Protein AF-A0A5B1QNV9-F1 (afdb_monomer)

Mean predicted aligned error: 6.63 Å

Foldseek 3Di:
DDDLPDWAWEWDQAVQWIWIFIDDAQKTWIWTDGPPVDDDIDTDDIDGDPFSHPAQAHKEKEDQYPHRQQPWIWIWGQGPVRFIKIWTAGSVRDTDIDGLVLDDFADRRKAKYKYWDHPVLDDDPDPFTWIWIWTQGPVQFIWIWTDRDPSDIDHIDTPDPVWGADVRWHWYWDFDDSVDRDIDIDTHTDDD

Secondary structure (DSSP, 8-state):
----S--EEEEEEETTEEEEEEEETTEEEEEEE--SS----EE-PPEE-GGGTT--SPPEEE----STT---EEEEEE-TTS-EEEEEEPTT--EEEEE-TT---BPTT--EEEEE--GGG--TT-----EEEEEEBTTS-EEEEEESBTTB----EES-SS--BPTTPPPEEEE--TTS--EEEE--B---

Structure (mmCIF, N/CA/C/O backbone):
data_AF-A0A5B1QNV9-F1
#
_entry.id   AF-A0A5B1QNV9-F1
#
loop_
_atom_site.group_PDB
_atom_site.id
_atom_site.type_symbol
_atom_site.label_atom_id
_atom_site.label_alt_id
_atom_site.label_comp_id
_atom_site.label_asym_id
_atom_site.label_entity_id
_atom_site.label_seq_id
_atom_site.pdbx_PDB_ins_code
_atom_site.Cartn_x
_atom_site.Cartn_y
_atom_site.Cartn_z
_atom_site.occupancy
_atom_site.B_iso_or_equiv
_atom_site.auth_seq_id
_atom_site.auth_comp_id
_atom_site.auth_asym_id
_atom_site.auth_atom_id
_atom_site.pdbx_PDB_model_num
ATOM 1 N N . MET A 1 1 ? 9.880 19.402 21.105 1.00 33.62 1 MET A N 1
ATOM 2 C CA . MET A 1 1 ? 10.322 18.690 19.888 1.00 33.62 1 MET A CA 1
ATOM 3 C C . MET A 1 1 ? 9.698 17.309 19.932 1.00 33.62 1 MET A C 1
ATOM 5 O O . MET A 1 1 ? 10.119 16.512 20.758 1.00 33.62 1 MET A O 1
ATOM 9 N N . SER A 1 2 ? 8.630 17.061 19.171 1.00 33.03 2 SER A N 1
ATOM 10 C CA . SER A 1 2 ? 8.025 15.727 19.129 1.00 33.03 2 SER A CA 1
ATOM 11 C C . SER A 1 2 ? 8.910 14.824 18.279 1.00 33.03 2 SER A C 1
ATOM 13 O O . SER A 1 2 ? 9.129 15.081 17.096 1.00 33.03 2 SER A O 1
ATOM 15 N N . THR A 1 3 ? 9.449 13.784 18.895 1.00 33.41 3 THR A N 1
ATOM 16 C CA . THR A 1 3 ? 9.990 12.622 18.201 1.00 33.41 3 THR A CA 1
ATOM 17 C C . THR A 1 3 ? 8.917 12.092 17.252 1.00 33.41 3 THR A C 1
ATOM 19 O O . THR A 1 3 ? 7.855 11.667 17.701 1.00 33.41 3 THR A O 1
ATOM 22 N N . VAL A 1 4 ? 9.159 12.147 15.939 1.00 45.53 4 VAL A N 1
ATOM 23 C CA . VAL A 1 4 ? 8.313 11.434 14.975 1.00 45.53 4 VAL A CA 1
ATOM 24 C C . VAL A 1 4 ? 8.460 9.951 15.302 1.00 45.53 4 VAL A C 1
ATOM 26 O O . VAL A 1 4 ? 9.547 9.384 15.176 1.00 45.53 4 VAL A O 1
ATOM 29 N N . ALA A 1 5 ? 7.390 9.338 15.794 1.00 45.72 5 ALA A N 1
ATOM 30 C CA . ALA A 1 5 ? 7.373 7.923 16.106 1.00 45.72 5 ALA A CA 1
ATOM 31 C C . ALA A 1 5 ? 7.455 7.117 14.800 1.00 45.72 5 ALA A C 1
ATOM 33 O O . ALA A 1 5 ? 6.511 7.084 14.019 1.00 45.72 5 ALA A O 1
ATOM 34 N N . GLY A 1 6 ? 8.597 6.457 14.599 1.00 60.06 6 GLY A N 1
ATOM 35 C CA . GLY A 1 6 ? 8.767 5.344 13.667 1.00 60.06 6 GLY A CA 1
ATOM 36 C C . GLY A 1 6 ? 9.156 5.738 12.245 1.00 60.06 6 GLY A C 1
ATOM 37 O O . GLY A 1 6 ? 8.309 5.848 11.360 1.00 60.06 6 GLY A O 1
ATOM 38 N N . SER A 1 7 ? 10.460 5.833 11.977 1.00 67.81 7 SER A N 1
ATOM 39 C CA . SER A 1 7 ? 10.937 5.674 10.603 1.00 67.81 7 SER A CA 1
ATOM 40 C C . SER A 1 7 ? 10.509 4.299 10.083 1.00 67.81 7 SER A C 1
ATOM 42 O O . SER A 1 7 ? 10.641 3.297 10.787 1.00 67.81 7 SER A O 1
ATOM 44 N N . SER A 1 8 ? 9.997 4.233 8.855 1.00 87.44 8 SER A N 1
ATOM 45 C CA . SER A 1 8 ? 9.572 2.972 8.238 1.00 87.44 8 SER A CA 1
ATOM 46 C C . SER A 1 8 ? 10.274 2.753 6.908 1.00 87.44 8 SER A C 1
ATOM 48 O O . SER A 1 8 ? 10.551 3.694 6.163 1.00 87.44 8 SER A O 1
ATOM 50 N N . ILE A 1 9 ? 10.596 1.491 6.636 1.00 89.94 9 ILE A N 1
ATOM 51 C CA . ILE A 1 9 ? 11.281 1.054 5.424 1.00 89.94 9 ILE A CA 1
ATOM 52 C C . ILE A 1 9 ? 10.334 0.140 4.657 1.00 89.94 9 ILE A C 1
ATOM 54 O O . ILE A 1 9 ? 9.775 -0.797 5.224 1.00 89.94 9 ILE A O 1
ATOM 58 N N . ALA A 1 10 ? 10.206 0.383 3.359 1.00 93.06 10 ALA A N 1
ATOM 59 C CA . ALA A 1 10 ? 9.554 -0.524 2.431 1.00 93.06 10 ALA A CA 1
ATOM 60 C C . ALA A 1 10 ? 10.488 -0.774 1.239 1.00 93.06 10 ALA A C 1
ATOM 62 O O . ALA A 1 10 ? 11.130 0.149 0.740 1.00 93.06 10 ALA A O 1
ATOM 63 N N . VAL A 1 11 ? 10.603 -2.027 0.801 1.00 90.75 11 VAL A N 1
ATOM 64 C CA . VAL A 1 11 ? 11.592 -2.439 -0.207 1.00 90.75 11 VAL A CA 1
ATOM 65 C C . VAL A 1 11 ? 10.908 -3.215 -1.321 1.00 90.75 11 VAL A C 1
ATOM 67 O O . VAL A 1 11 ? 10.069 -4.074 -1.061 1.00 90.75 11 VAL A O 1
ATOM 70 N N . VAL A 1 12 ? 11.309 -2.945 -2.562 1.00 89.06 12 VAL A N 1
ATOM 71 C CA . VAL A 1 12 ? 10.969 -3.767 -3.731 1.00 89.06 12 VAL A CA 1
ATOM 72 C C . VAL A 1 12 ? 12.227 -4.225 -4.445 1.00 89.06 12 VAL A C 1
ATOM 74 O O . VAL A 1 12 ? 13.220 -3.501 -4.510 1.00 89.06 12 VAL A O 1
ATOM 77 N N . ALA A 1 13 ? 12.169 -5.426 -5.011 1.00 83.00 13 ALA A N 1
ATOM 78 C CA . ALA A 1 13 ? 13.216 -5.928 -5.884 1.00 83.00 13 ALA A CA 1
ATOM 79 C C . ALA A 1 13 ? 13.105 -5.306 -7.286 1.00 83.00 13 ALA A C 1
ATOM 81 O O . ALA A 1 13 ? 12.017 -5.237 -7.862 1.00 83.00 13 ALA A O 1
ATOM 82 N N . ASN A 1 14 ? 14.254 -4.933 -7.844 1.00 76.69 14 ASN A N 1
ATOM 83 C CA . ASN A 1 14 ? 14.458 -4.606 -9.253 1.00 76.69 14 ASN A CA 1
ATOM 84 C C . ASN A 1 14 ? 15.314 -5.705 -9.899 1.00 76.69 14 ASN A C 1
ATOM 86 O O . ASN A 1 14 ? 15.916 -6.534 -9.214 1.00 76.69 14 ASN A O 1
ATOM 90 N N . ARG A 1 15 ? 15.382 -5.747 -11.230 1.00 71.75 15 ARG A N 1
ATOM 91 C CA . ARG A 1 15 ? 16.251 -6.696 -11.938 1.00 71.75 15 ARG A CA 1
ATOM 92 C C . ARG A 1 15 ? 17.211 -5.934 -12.852 1.00 71.75 15 ARG A C 1
ATOM 94 O O . ARG A 1 15 ? 16.737 -5.506 -13.895 1.00 71.75 15 ARG A O 1
ATOM 101 N N . PRO A 1 16 ? 18.508 -5.802 -12.499 1.00 73.69 16 PRO A N 1
ATOM 102 C CA . PRO A 1 16 ? 19.119 -6.113 -11.200 1.00 73.69 16 PRO A CA 1
ATOM 103 C C . PRO A 1 16 ? 18.852 -4.995 -10.183 1.00 73.69 16 PRO A C 1
ATOM 105 O O . PRO A 1 16 ? 18.876 -3.824 -10.541 1.00 73.69 16 PRO A O 1
ATOM 108 N N . GLY A 1 17 ? 18.647 -5.324 -8.904 1.00 80.75 17 GLY A N 1
ATOM 109 C CA . GLY A 1 17 ? 18.669 -4.311 -7.847 1.00 80.75 17 GLY A CA 1
ATOM 110 C C . GLY A 1 17 ? 17.562 -4.355 -6.806 1.00 80.75 17 GLY A C 1
ATOM 111 O O . GLY A 1 17 ? 16.783 -5.300 -6.710 1.00 80.75 17 GLY A O 1
ATOM 112 N N . VAL A 1 18 ? 17.482 -3.270 -6.043 1.00 86.00 18 VAL A N 1
ATOM 113 C CA . VAL A 1 18 ? 16.383 -2.944 -5.131 1.00 86.00 18 VAL A CA 1
ATOM 114 C C . VAL A 1 18 ? 16.069 -1.453 -5.193 1.00 86.00 18 VAL A C 1
ATOM 116 O O . VAL A 1 18 ? 16.937 -0.621 -5.473 1.00 86.00 18 VAL A O 1
ATOM 119 N N . THR A 1 19 ? 14.821 -1.107 -4.897 1.00 89.69 19 THR A N 1
ATOM 120 C CA . THR A 1 19 ? 14.450 0.250 -4.493 1.00 89.69 19 THR A CA 1
ATOM 121 C C . THR A 1 19 ? 14.002 0.216 -3.045 1.00 89.69 19 THR A C 1
ATOM 123 O O . THR A 1 19 ? 13.149 -0.589 -2.666 1.00 89.69 19 THR A O 1
ATOM 126 N N . ILE A 1 20 ? 14.595 1.097 -2.249 1.00 91.81 20 ILE A N 1
ATOM 127 C CA . ILE A 1 20 ? 14.299 1.293 -0.838 1.00 91.81 20 ILE A CA 1
ATOM 128 C C . ILE A 1 20 ? 13.546 2.610 -0.715 1.00 91.81 20 ILE A C 1
ATOM 130 O O . ILE A 1 20 ? 14.019 3.655 -1.156 1.00 91.81 20 ILE A O 1
ATOM 134 N N . TYR A 1 21 ? 12.383 2.547 -0.089 1.00 93.88 21 TYR A N 1
ATOM 135 C CA . TYR A 1 21 ? 11.599 3.699 0.313 1.00 93.88 21 TYR A CA 1
ATOM 136 C C . TYR A 1 21 ? 11.756 3.829 1.820 1.00 93.88 21 TYR A C 1
ATOM 138 O O . TYR A 1 21 ? 11.405 2.909 2.559 1.00 93.88 21 TYR A O 1
ATOM 146 N N . TYR A 1 22 ? 12.330 4.941 2.265 1.00 92.06 22 TYR A N 1
ATOM 147 C CA . TYR A 1 22 ? 12.606 5.203 3.668 1.00 92.06 22 TYR A CA 1
ATOM 148 C C . TYR A 1 22 ? 11.878 6.462 4.109 1.00 92.06 22 TYR A C 1
ATOM 150 O O . TYR A 1 22 ? 12.147 7.559 3.622 1.00 92.06 22 TYR A O 1
ATOM 158 N N . ARG A 1 23 ? 10.924 6.303 5.021 1.00 89.56 23 ARG A N 1
ATOM 159 C CA . ARG A 1 23 ? 10.170 7.422 5.569 1.00 89.56 23 ARG A CA 1
ATOM 160 C C . ARG A 1 23 ? 10.906 8.029 6.759 1.00 89.56 23 ARG A C 1
ATOM 162 O O . ARG A 1 23 ? 11.186 7.327 7.728 1.00 89.56 23 ARG A O 1
ATOM 169 N N . VAL A 1 24 ? 11.121 9.341 6.704 1.00 84.56 24 VAL A N 1
ATOM 170 C CA . VAL A 1 24 ? 11.663 10.170 7.786 1.00 84.56 24 VAL A CA 1
ATOM 171 C C . VAL A 1 24 ? 10.744 11.376 7.954 1.00 84.56 24 VAL A C 1
ATOM 173 O O . VAL A 1 24 ? 10.760 12.292 7.134 1.00 84.56 24 VAL A O 1
ATOM 176 N N . GLY A 1 25 ? 9.909 11.372 8.995 1.00 82.94 25 GLY A N 1
ATOM 177 C CA . GLY A 1 25 ? 8.935 12.449 9.191 1.00 82.94 25 GLY A CA 1
ATOM 178 C C . GLY A 1 25 ? 7.865 12.486 8.099 1.00 82.94 25 GLY A C 1
ATOM 179 O O . GLY A 1 25 ? 7.158 11.504 7.842 1.00 82.94 25 GLY A O 1
ATOM 180 N N . ASP A 1 26 ? 7.757 13.647 7.466 1.00 86.50 26 ASP A N 1
ATOM 181 C CA . ASP A 1 26 ? 6.856 13.973 6.361 1.00 86.50 26 ASP A CA 1
ATOM 182 C C . ASP A 1 26 ? 7.477 13.724 4.973 1.00 86.50 26 ASP A C 1
ATOM 184 O O . ASP A 1 26 ? 6.845 13.985 3.946 1.00 86.50 26 ASP A O 1
ATOM 188 N N . VAL A 1 27 ? 8.698 13.179 4.933 1.00 89.62 27 VAL A N 1
ATOM 189 C CA . VAL A 1 27 ? 9.440 12.889 3.705 1.00 89.62 27 VAL A CA 1
ATOM 190 C C . VAL A 1 27 ? 9.610 11.385 3.522 1.00 89.62 27 VAL A C 1
ATOM 192 O O . VAL A 1 27 ? 9.968 10.660 4.450 1.00 89.62 27 VAL A O 1
ATOM 195 N N . ILE A 1 28 ? 9.422 10.910 2.291 1.00 92.06 28 ILE A N 1
ATOM 196 C CA . ILE A 1 28 ? 9.880 9.586 1.861 1.00 92.06 28 ILE A CA 1
ATOM 197 C C . ILE A 1 28 ? 11.114 9.782 0.984 1.00 92.06 28 ILE A C 1
ATOM 199 O O . ILE A 1 28 ? 11.041 10.324 -0.119 1.00 92.06 28 ILE A O 1
ATOM 203 N N . GLN A 1 29 ? 12.256 9.332 1.483 1.00 92.75 29 GLN A N 1
ATOM 204 C CA . GLN A 1 29 ? 13.499 9.243 0.733 1.00 92.75 29 GLN A CA 1
ATOM 205 C C . GLN A 1 29 ? 13.482 7.968 -0.108 1.00 92.75 29 GLN A C 1
ATOM 207 O O . GLN A 1 29 ? 13.045 6.911 0.354 1.00 92.75 29 GLN A O 1
ATOM 212 N N . ILE A 1 30 ? 13.944 8.067 -1.351 1.00 91.56 30 ILE A N 1
ATOM 213 C CA . ILE A 1 30 ? 14.007 6.936 -2.274 1.00 91.56 30 ILE A CA 1
ATOM 214 C C . ILE A 1 30 ? 15.468 6.673 -2.592 1.00 91.56 30 ILE A C 1
ATOM 216 O O . ILE A 1 30 ? 16.168 7.556 -3.082 1.00 91.56 30 ILE A O 1
ATOM 220 N N . TYR A 1 31 ? 15.904 5.444 -2.355 1.00 89.06 31 TYR A N 1
ATOM 221 C CA . TYR A 1 31 ? 17.233 4.977 -2.714 1.00 89.06 31 TYR A CA 1
ATOM 222 C C . TYR A 1 31 ? 17.109 3.850 -3.722 1.00 89.06 31 TYR A C 1
ATOM 224 O O . TYR A 1 31 ? 16.326 2.913 -3.538 1.00 89.06 31 TYR A O 1
ATOM 232 N N . ARG A 1 32 ? 17.901 3.916 -4.786 1.00 85.12 32 ARG A N 1
ATOM 233 C CA . ARG A 1 32 ? 18.030 2.830 -5.749 1.00 85.12 32 ARG A CA 1
ATOM 234 C C . ARG A 1 32 ? 19.429 2.279 -5.753 1.00 85.12 32 ARG A C 1
ATOM 236 O O . ARG A 1 32 ? 20.409 2.996 -5.576 1.00 85.12 32 ARG A O 1
ATOM 243 N N . LYS A 1 33 ? 19.491 0.971 -5.952 1.00 79.06 33 LYS A N 1
ATOM 244 C CA . LYS A 1 33 ? 20.748 0.266 -6.070 1.00 79.06 33 LYS A CA 1
ATOM 245 C C . LYS A 1 33 ? 20.614 -0.874 -7.049 1.00 79.06 33 LYS A C 1
ATOM 247 O O . LYS A 1 33 ? 19.787 -1.763 -6.846 1.00 79.06 33 LYS A O 1
ATOM 252 N N . THR A 1 34 ? 21.467 -0.872 -8.058 1.00 74.50 34 THR A N 1
ATOM 253 C CA . THR A 1 34 ? 21.774 -2.070 -8.833 1.00 74.50 34 THR A CA 1
ATOM 254 C C . THR A 1 34 ? 22.575 -3.004 -7.928 1.00 74.50 34 THR A C 1
ATOM 256 O O . THR A 1 34 ? 23.537 -2.581 -7.296 1.00 74.50 34 THR A O 1
ATOM 259 N N . ILE A 1 35 ? 22.162 -4.267 -7.787 1.00 66.94 35 ILE A N 1
ATOM 260 C CA . ILE A 1 35 ? 22.960 -5.252 -7.041 1.00 66.94 35 ILE A CA 1
ATOM 261 C C . ILE A 1 35 ? 24.057 -5.732 -7.996 1.00 66.94 35 ILE A C 1
ATOM 263 O O . ILE A 1 35 ? 23.893 -6.728 -8.692 1.00 66.94 35 ILE A O 1
ATOM 267 N N . ASP A 1 36 ? 25.138 -4.962 -8.068 1.00 64.62 36 ASP A N 1
ATOM 268 C CA . ASP A 1 36 ? 26.344 -5.203 -8.873 1.00 64.62 36 ASP A CA 1
ATOM 269 C C . ASP A 1 36 ? 27.576 -5.537 -8.006 1.00 64.62 36 ASP A C 1
ATOM 271 O O . ASP A 1 36 ? 28.686 -5.683 -8.509 1.00 64.62 36 ASP A O 1
ATOM 275 N N . GLY A 1 37 ? 27.381 -5.672 -6.689 1.00 58.97 37 GLY A N 1
ATOM 276 C CA . GLY A 1 37 ? 28.449 -5.928 -5.721 1.00 58.97 37 GLY A CA 1
ATOM 277 C C . GLY A 1 37 ? 29.160 -4.674 -5.199 1.00 58.97 37 GLY A C 1
ATOM 278 O O . GLY A 1 37 ? 30.019 -4.809 -4.332 1.00 58.97 37 GLY A O 1
ATOM 279 N N . GLN A 1 38 ? 28.797 -3.467 -5.649 1.00 59.09 38 GLN A N 1
ATOM 280 C CA . GLN A 1 38 ? 29.346 -2.208 -5.130 1.00 59.09 38 GLN A CA 1
ATOM 281 C C . GLN A 1 38 ? 28.547 -1.671 -3.930 1.00 59.09 38 GLN A C 1
ATOM 283 O O . GLN A 1 38 ? 27.399 -2.051 -3.687 1.00 59.09 38 GLN A O 1
ATOM 288 N N . ALA A 1 39 ? 29.163 -0.811 -3.110 1.00 57.41 39 ALA A N 1
ATOM 289 C CA . ALA A 1 39 ? 28.624 -0.400 -1.806 1.00 57.41 39 ALA A CA 1
ATOM 290 C C . ALA A 1 39 ? 27.650 0.800 -1.840 1.00 57.41 39 ALA A C 1
ATOM 292 O O . ALA A 1 39 ? 26.872 0.952 -0.899 1.00 57.41 39 ALA A O 1
ATOM 293 N N . SER A 1 40 ? 27.632 1.619 -2.896 1.00 64.94 40 SER A N 1
ATOM 294 C CA . SER A 1 40 ? 26.875 2.883 -2.933 1.00 64.94 40 SER A CA 1
ATOM 295 C C . SER A 1 40 ? 25.394 2.728 -3.318 1.00 64.94 40 SER A C 1
ATOM 297 O O . SER A 1 40 ? 24.990 1.736 -3.925 1.00 64.94 40 SER A O 1
ATOM 299 N N . TYR A 1 41 ? 24.585 3.717 -2.923 1.00 69.31 41 TYR A N 1
ATOM 300 C CA . TYR A 1 41 ? 23.173 3.872 -3.288 1.00 69.31 41 TYR A CA 1
ATOM 301 C C . TYR A 1 41 ? 22.991 5.211 -4.000 1.00 69.31 41 TYR A C 1
ATOM 303 O O . TYR A 1 41 ? 23.480 6.228 -3.504 1.00 69.31 41 TYR A O 1
ATOM 311 N N . ASP A 1 42 ? 22.229 5.223 -5.090 1.00 80.25 42 ASP A N 1
ATOM 312 C CA . ASP A 1 42 ? 21.813 6.460 -5.742 1.00 80.25 42 ASP A CA 1
ATOM 313 C C . ASP A 1 42 ? 20.532 6.958 -5.075 1.00 80.25 42 ASP A C 1
ATOM 315 O O . ASP A 1 42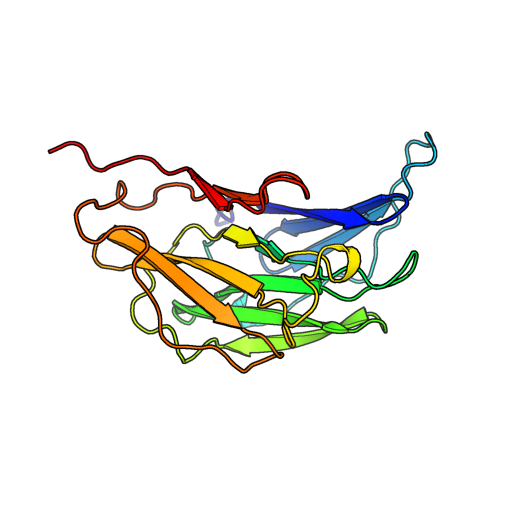 ? 19.500 6.274 -5.068 1.00 80.25 42 ASP A O 1
ATOM 319 N N . GLN A 1 43 ? 20.593 8.146 -4.474 1.00 84.12 43 GLN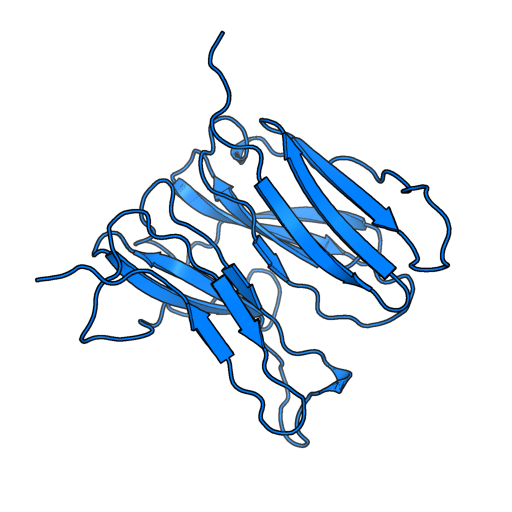 A N 1
ATOM 320 C CA . GLN A 1 43 ? 19.408 8.789 -3.920 1.00 84.12 43 GLN A CA 1
ATOM 321 C C . GLN A 1 43 ? 18.612 9.457 -5.045 1.00 84.12 43 GLN A C 1
ATOM 323 O O . GLN A 1 43 ? 19.129 10.294 -5.784 1.00 84.12 43 GLN A O 1
ATOM 328 N N . GLU A 1 44 ? 17.333 9.106 -5.160 1.00 86.50 44 GLU A N 1
ATOM 329 C CA . GLU A 1 44 ? 16.405 9.768 -6.072 1.00 86.50 44 GLU A CA 1
ATOM 330 C C . GLU A 1 44 ? 15.722 10.971 -5.408 1.00 86.50 44 GLU A C 1
ATOM 332 O O . GLU A 1 44 ? 15.910 11.281 -4.230 1.00 86.50 44 GLU A O 1
ATOM 337 N N . LYS A 1 45 ? 14.877 11.658 -6.183 1.00 87.38 45 LYS A N 1
ATOM 338 C CA . LYS A 1 45 ? 14.048 12.745 -5.674 1.00 87.38 45 LYS A CA 1
ATOM 339 C C . LYS A 1 45 ? 13.160 12.243 -4.530 1.00 87.38 45 LYS A C 1
ATOM 341 O O . LYS A 1 45 ? 12.390 11.299 -4.697 1.00 87.38 45 LYS A O 1
ATOM 346 N N . ASN A 1 46 ? 13.228 12.939 -3.400 1.00 91.12 46 ASN A N 1
ATOM 347 C CA . ASN A 1 46 ? 12.345 12.699 -2.266 1.00 91.12 46 ASN A CA 1
ATOM 348 C C . ASN A 1 46 ? 10.874 12.904 -2.654 1.00 91.12 46 ASN A C 1
ATOM 350 O O . ASN A 1 46 ? 10.540 13.784 -3.455 1.00 91.12 46 ASN A O 1
ATOM 354 N N . LEU A 1 47 ? 9.991 12.138 -2.023 1.00 91.12 47 LEU A N 1
ATOM 355 C CA . LEU A 1 47 ? 8.554 12.350 -2.096 1.00 91.12 47 LEU A CA 1
ATOM 356 C C . LEU A 1 47 ? 8.073 13.077 -0.850 1.00 91.12 47 LEU A C 1
ATOM 358 O O . LEU A 1 47 ? 8.411 12.707 0.274 1.00 91.12 47 LEU A O 1
ATOM 362 N N . THR A 1 48 ? 7.247 14.088 -1.075 1.00 87.88 48 THR A N 1
ATOM 363 C CA . THR A 1 48 ? 6.564 14.845 -0.033 1.00 87.88 48 THR A CA 1
ATOM 364 C C . THR A 1 48 ? 5.097 14.996 -0.406 1.00 87.88 48 THR A C 1
ATOM 366 O O . THR A 1 48 ? 4.733 15.061 -1.582 1.00 87.88 48 THR A O 1
ATOM 369 N N . THR A 1 49 ? 4.239 15.017 0.605 1.00 84.88 49 THR A N 1
ATOM 370 C CA . THR A 1 49 ? 2.801 15.257 0.464 1.00 84.88 49 THR A CA 1
ATOM 371 C C . THR A 1 49 ? 2.273 15.796 1.785 1.00 84.88 49 THR A C 1
ATOM 373 O O . THR A 1 49 ? 2.761 15.423 2.853 1.00 84.88 49 THR A O 1
ATOM 376 N N . SER A 1 50 ? 1.279 16.682 1.729 1.00 89.06 50 SER A N 1
ATOM 377 C CA . SER A 1 50 ? 0.703 17.317 2.921 1.00 89.06 50 SER A CA 1
ATOM 378 C C . SER A 1 50 ? 0.108 16.307 3.902 1.00 89.06 50 SER A C 1
ATOM 380 O O . SER A 1 50 ? 0.070 16.568 5.098 1.00 89.06 50 SER A O 1
ATOM 382 N N . TRP A 1 51 ? -0.325 15.148 3.407 1.00 91.12 51 TRP A N 1
ATOM 383 C CA . TRP A 1 51 ? -0.996 14.118 4.200 1.00 91.12 51 TRP A CA 1
ATOM 384 C C . TRP A 1 51 ? -0.032 13.180 4.937 1.00 91.12 51 TRP A C 1
ATOM 386 O O . TRP A 1 51 ? -0.467 12.434 5.811 1.00 91.12 51 TRP A O 1
ATOM 396 N N . LEU A 1 52 ? 1.267 13.200 4.606 1.00 86.56 52 LEU A N 1
ATOM 397 C CA . LEU A 1 52 ? 2.295 12.479 5.371 1.00 86.56 52 LEU A CA 1
ATOM 398 C C . LEU A 1 52 ? 2.638 13.187 6.680 1.00 86.56 52 LEU A C 1
ATOM 400 O O . LEU A 1 52 ? 3.126 12.549 7.614 1.00 86.56 52 LEU A O 1
ATOM 404 N N . LYS A 1 53 ? 2.406 14.498 6.752 1.00 85.06 53 LYS A N 1
ATOM 405 C CA . LYS A 1 53 ? 2.609 15.256 7.978 1.00 85.06 53 LYS A CA 1
ATOM 406 C C . LYS A 1 53 ? 1.683 14.698 9.056 1.00 85.06 53 LYS A C 1
ATOM 408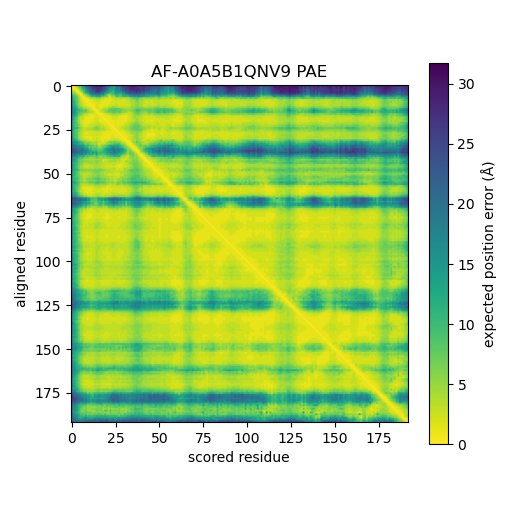 O O . LYS A 1 53 ? 0.491 14.553 8.806 1.00 85.06 53 LYS A O 1
ATOM 413 N N . ASP A 1 54 ? 2.249 14.362 10.212 1.00 82.00 54 ASP A N 1
ATOM 414 C CA . ASP A 1 54 ? 1.546 13.797 11.374 1.00 82.00 54 ASP A CA 1
ATOM 415 C C . ASP A 1 54 ? 0.879 12.423 11.128 1.00 82.00 54 ASP A C 1
ATOM 417 O O . ASP A 1 54 ? 0.057 11.962 11.918 1.00 82.00 54 ASP A O 1
ATOM 421 N N . SER A 1 55 ? 1.233 11.740 10.033 1.00 83.75 55 SER A N 1
ATOM 422 C CA . SER A 1 55 ? 0.869 10.335 9.833 1.00 83.75 55 SER A CA 1
ATOM 423 C C . SER A 1 55 ? 1.734 9.428 10.712 1.00 83.75 55 SER A C 1
ATOM 425 O O . SER A 1 55 ? 2.955 9.539 10.692 1.00 83.75 55 SER A O 1
ATOM 427 N N . ASP A 1 56 ? 1.131 8.439 11.368 1.00 77.62 56 ASP A N 1
ATOM 428 C CA . ASP A 1 56 ? 1.842 7.503 12.257 1.00 77.62 56 ASP A CA 1
ATOM 429 C C . ASP A 1 56 ? 1.783 6.036 11.770 1.00 77.62 56 ASP A C 1
ATOM 431 O O . ASP A 1 56 ? 2.063 5.109 12.528 1.00 77.62 56 ASP A O 1
ATOM 435 N N . SER A 1 57 ? 1.382 5.792 10.516 1.00 79.50 57 SER A N 1
ATOM 436 C CA . SER A 1 57 ? 1.383 4.446 9.912 1.00 79.50 57 SER A CA 1
ATOM 437 C C . SER A 1 57 ? 2.723 4.134 9.233 1.00 79.50 57 SER A C 1
ATOM 439 O O . SER A 1 57 ? 3.417 5.033 8.741 1.00 79.50 57 SER A O 1
ATOM 441 N N . ASN A 1 58 ? 3.086 2.847 9.178 1.00 90.50 58 ASN A N 1
ATOM 442 C CA . ASN A 1 58 ? 4.204 2.407 8.351 1.00 90.50 58 ASN A CA 1
ATOM 443 C C . ASN A 1 58 ? 3.888 2.603 6.863 1.00 90.50 58 ASN A C 1
ATOM 445 O O . ASN A 1 58 ? 2.732 2.631 6.448 1.00 90.50 58 ASN A O 1
ATOM 449 N N . ILE A 1 59 ? 4.931 2.682 6.044 1.00 94.44 59 ILE A N 1
ATOM 450 C CA . ILE A 1 59 ? 4.770 2.597 4.593 1.00 94.44 59 ILE A CA 1
ATOM 451 C C . ILE A 1 59 ? 4.784 1.138 4.125 1.00 94.44 59 ILE A C 1
ATOM 453 O O . ILE A 1 59 ? 5.490 0.295 4.684 1.00 94.44 59 ILE A O 1
ATOM 457 N N . ALA A 1 60 ? 4.024 0.854 3.072 1.00 96.00 60 ALA A N 1
ATOM 458 C CA . ALA A 1 60 ? 4.096 -0.386 2.307 1.00 96.00 60 ALA A CA 1
ATOM 459 C C . ALA A 1 60 ? 4.294 -0.064 0.826 1.00 96.00 60 ALA A C 1
ATOM 461 O O . ALA A 1 60 ? 3.933 1.014 0.359 1.00 96.00 60 ALA A O 1
ATOM 462 N N . VAL A 1 61 ? 4.867 -0.995 0.070 1.00 94.81 61 VAL A N 1
ATOM 463 C CA . VAL A 1 61 ? 5.145 -0.785 -1.351 1.00 94.81 61 VAL A CA 1
ATOM 464 C C . VAL A 1 61 ? 4.854 -2.045 -2.148 1.00 94.81 61 VAL A C 1
ATOM 466 O O . VAL A 1 61 ? 5.161 -3.152 -1.718 1.00 94.81 61 VAL A O 1
ATOM 469 N N . ALA A 1 62 ? 4.282 -1.865 -3.331 1.00 91.88 62 ALA A N 1
ATOM 470 C CA . ALA A 1 62 ? 4.146 -2.906 -4.331 1.00 91.88 62 ALA A CA 1
ATOM 471 C C . ALA A 1 62 ? 4.709 -2.408 -5.664 1.00 91.88 62 ALA A C 1
ATOM 473 O O . ALA A 1 62 ? 4.441 -1.283 -6.092 1.00 91.88 62 ALA A O 1
ATOM 474 N N . LYS A 1 63 ? 5.469 -3.265 -6.346 1.00 87.56 63 LYS A N 1
ATOM 475 C CA . LYS A 1 63 ? 6.025 -2.986 -7.670 1.00 87.56 63 LYS A CA 1
ATOM 476 C C . LYS A 1 63 ? 5.667 -4.107 -8.626 1.00 87.56 63 LYS A C 1
ATOM 478 O O . LYS A 1 63 ? 6.024 -5.261 -8.403 1.00 87.56 63 LYS A O 1
ATOM 483 N N . ARG A 1 64 ? 4.995 -3.742 -9.713 1.00 78.94 64 ARG A N 1
ATOM 484 C CA . ARG A 1 64 ? 4.763 -4.620 -10.856 1.00 78.94 64 ARG A CA 1
ATOM 485 C C . ARG A 1 64 ? 5.920 -4.375 -11.825 1.00 78.94 64 ARG A C 1
ATOM 487 O O . ARG A 1 64 ? 5.977 -3.325 -12.444 1.00 78.94 64 ARG A O 1
ATOM 494 N N . ALA A 1 65 ? 6.916 -5.254 -11.833 1.00 69.69 65 ALA A N 1
ATOM 495 C CA . ALA A 1 65 ? 8.149 -5.018 -12.580 1.00 69.69 65 ALA A CA 1
ATOM 496 C C . ALA A 1 65 ? 7.939 -5.223 -14.091 1.00 69.69 65 ALA A C 1
ATOM 498 O O . ALA A 1 65 ? 7.627 -6.341 -14.496 1.00 69.69 65 ALA A O 1
ATOM 499 N N . ALA A 1 66 ? 8.168 -4.188 -14.908 1.00 59.06 66 ALA A N 1
ATOM 500 C CA . ALA A 1 66 ? 8.143 -4.297 -16.373 1.00 59.06 66 ALA A CA 1
ATOM 501 C C . ALA A 1 66 ? 9.541 -4.314 -17.036 1.00 59.06 66 ALA A C 1
ATOM 503 O O . ALA A 1 66 ? 9.651 -4.672 -18.206 1.00 59.06 66 ALA A O 1
ATOM 504 N N . GLY A 1 67 ? 10.620 -3.967 -16.318 1.00 62.09 67 GLY A N 1
ATOM 505 C CA . GLY A 1 67 ? 11.975 -3.893 -16.885 1.00 62.09 67 GLY A CA 1
ATOM 506 C C . GLY A 1 67 ? 13.048 -3.410 -15.902 1.00 62.09 67 GLY A C 1
ATOM 507 O O . GLY A 1 67 ? 12.754 -3.179 -14.730 1.00 62.09 67 GLY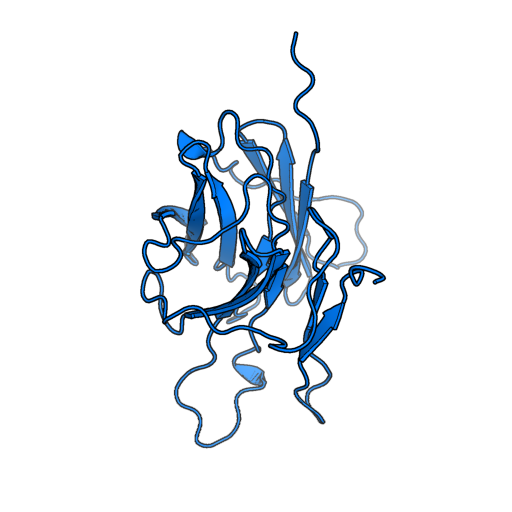 A O 1
ATOM 508 N N . VAL A 1 68 ? 14.287 -3.275 -16.394 1.00 60.41 68 VAL A N 1
ATOM 509 C CA . VAL A 1 68 ? 15.493 -2.938 -15.604 1.00 60.41 68 VAL A CA 1
ATOM 510 C C . VAL A 1 68 ? 15.431 -1.522 -15.011 1.00 60.41 68 VAL A C 1
ATOM 512 O O . VAL A 1 68 ? 15.714 -1.349 -13.829 1.00 60.41 68 VAL A O 1
ATOM 515 N N . ASP A 1 69 ? 14.952 -0.546 -15.789 1.00 65.19 69 ASP A N 1
ATOM 516 C CA . ASP A 1 69 ? 14.880 0.876 -15.400 1.00 65.19 69 ASP A CA 1
ATOM 517 C C . ASP A 1 69 ? 13.473 1.347 -15.017 1.00 65.19 69 ASP A C 1
ATOM 519 O O . ASP A 1 69 ? 13.213 2.544 -14.862 1.00 65.19 69 ASP A O 1
ATOM 523 N N . ASP A 1 70 ? 12.528 0.417 -14.885 1.00 77.00 70 ASP A N 1
ATOM 524 C CA . ASP A 1 70 ? 11.157 0.778 -14.573 1.00 77.00 70 ASP A CA 1
ATOM 525 C C . ASP A 1 70 ? 11.096 1.416 -13.181 1.00 77.00 70 ASP A C 1
ATOM 527 O O . ASP A 1 70 ? 11.393 0.779 -12.171 1.00 77.00 70 ASP A O 1
ATOM 531 N N . ARG A 1 71 ? 10.690 2.685 -13.118 1.00 85.06 71 ARG A N 1
ATOM 532 C CA . ARG A 1 71 ? 10.523 3.445 -11.871 1.00 85.06 71 ARG A CA 1
ATOM 533 C C . ARG A 1 71 ? 9.173 3.216 -11.207 1.00 85.06 71 ARG A C 1
ATOM 535 O O . ARG A 1 71 ? 8.964 3.672 -10.085 1.00 85.06 71 ARG A O 1
ATOM 542 N N . SER A 1 72 ? 8.268 2.521 -11.890 1.00 88.94 72 SER A N 1
ATOM 543 C CA . SER A 1 72 ? 6.891 2.396 -11.452 1.00 88.94 72 SER A CA 1
ATOM 544 C C . SER A 1 72 ? 6.792 1.670 -10.114 1.00 88.94 72 SER A C 1
ATOM 546 O O . SER A 1 72 ? 7.460 0.661 -9.869 1.00 88.94 72 SER A O 1
ATOM 548 N N . ALA A 1 73 ? 5.969 2.207 -9.223 1.00 91.75 73 ALA A N 1
ATOM 549 C CA . ALA A 1 73 ? 5.677 1.610 -7.930 1.00 91.75 73 ALA A CA 1
ATOM 550 C C . ALA A 1 73 ? 4.384 2.199 -7.370 1.00 91.75 73 ALA A C 1
ATOM 552 O O . ALA A 1 73 ? 3.942 3.283 -7.758 1.00 91.75 73 ALA A O 1
ATOM 553 N N . ARG A 1 74 ? 3.777 1.471 -6.439 1.00 94.06 74 ARG A N 1
ATOM 554 C CA . ARG A 1 74 ? 2.607 1.910 -5.686 1.00 94.06 74 ARG A CA 1
ATOM 555 C C . ARG A 1 74 ? 2.968 1.860 -4.209 1.00 94.06 74 ARG A C 1
ATOM 557 O O . ARG A 1 74 ? 3.249 0.786 -3.680 1.00 94.06 74 ARG A O 1
ATOM 564 N N . LEU A 1 75 ? 3.044 3.033 -3.593 1.00 95.56 75 LEU A N 1
ATOM 565 C CA . LEU A 1 75 ? 3.344 3.223 -2.178 1.00 95.56 75 LEU A CA 1
ATOM 566 C C . LEU A 1 75 ? 2.054 3.470 -1.413 1.00 95.56 75 LEU A C 1
ATOM 568 O O . LEU A 1 75 ? 1.185 4.200 -1.884 1.00 95.56 75 LEU A O 1
ATOM 572 N N . PHE A 1 76 ? 1.972 2.912 -0.216 1.00 96.25 76 PHE A N 1
ATOM 573 C CA . PHE A 1 76 ? 0.799 2.972 0.637 1.00 96.25 76 PHE A CA 1
ATOM 574 C C . PHE A 1 76 ? 1.169 3.473 2.017 1.00 96.25 76 PHE A C 1
ATOM 576 O O . PHE A 1 76 ? 2.214 3.108 2.554 1.00 96.25 76 PHE A O 1
ATOM 583 N N . TYR A 1 77 ? 0.297 4.300 2.575 1.00 95.50 77 TYR A N 1
ATOM 584 C CA . TYR A 1 77 ? 0.403 4.841 3.924 1.00 95.50 77 TYR A CA 1
ATOM 585 C C . TYR A 1 77 ? -0.991 5.254 4.412 1.00 95.50 77 TYR A C 1
ATOM 587 O O . TYR A 1 77 ? -1.928 5.330 3.618 1.00 95.50 77 TYR A O 1
ATOM 595 N N . GLN A 1 78 ? -1.149 5.526 5.704 1.00 94.69 78 GLN A N 1
ATOM 596 C CA . GLN A 1 78 ? -2.344 6.196 6.224 1.00 94.69 78 GLN A CA 1
ATOM 597 C C . GLN A 1 78 ? -2.064 7.689 6.358 1.00 94.69 78 GLN A C 1
ATOM 599 O O . GLN A 1 78 ? -1.103 8.050 7.029 1.00 94.69 78 GLN A O 1
ATOM 604 N N . GLY A 1 79 ? -2.864 8.551 5.740 1.00 93.94 79 GLY A N 1
ATOM 605 C CA . GLY A 1 79 ? -2.721 9.997 5.889 1.00 93.94 79 GLY A CA 1
ATOM 606 C C . GLY A 1 79 ? -3.124 10.487 7.280 1.00 93.94 79 GLY A C 1
ATOM 607 O O . GLY A 1 79 ? -3.810 9.789 8.029 1.00 93.94 79 GLY A O 1
ATOM 608 N N . SER A 1 80 ? -2.731 11.712 7.625 1.00 91.62 80 SER A N 1
ATOM 609 C CA . SER A 1 80 ? -3.215 12.403 8.833 1.00 91.62 80 SER A CA 1
ATOM 610 C C . SER A 1 80 ? -4.718 12.692 8.821 1.00 91.62 80 SER A C 1
ATOM 612 O O . SER A 1 80 ? -5.308 12.943 9.867 1.00 91.62 80 SER A O 1
ATOM 614 N N . ASP A 1 81 ? -5.357 12.585 7.656 1.00 92.38 81 ASP A N 1
ATOM 615 C CA . ASP A 1 81 ? -6.810 12.588 7.480 1.00 92.38 81 ASP A CA 1
ATOM 616 C C . ASP A 1 81 ? -7.480 11.250 7.843 1.00 92.38 81 ASP A C 1
ATOM 618 O O . ASP A 1 81 ? -8.699 11.122 7.745 1.00 92.38 81 ASP A O 1
ATOM 622 N N . GLY A 1 82 ? -6.703 10.242 8.246 1.00 91.62 82 GLY A N 1
ATOM 623 C CA . GLY A 1 82 ? -7.184 8.915 8.627 1.00 91.62 82 GLY A CA 1
ATOM 624 C C . GLY A 1 82 ? -7.448 7.976 7.447 1.00 91.62 82 GLY A C 1
ATOM 625 O O . GLY A 1 82 ? -7.594 6.769 7.661 1.00 91.62 82 GLY A O 1
ATOM 626 N N . PHE A 1 83 ? -7.444 8.480 6.209 1.00 95.38 83 PHE A N 1
ATOM 627 C CA . PHE A 1 83 ? -7.631 7.657 5.017 1.00 95.38 83 PHE A CA 1
ATOM 628 C C . PHE A 1 83 ? -6.374 6.851 4.703 1.00 95.38 83 PHE A C 1
ATOM 630 O O . PHE A 1 83 ? -5.249 7.336 4.828 1.00 95.38 83 PHE A O 1
ATOM 637 N N . LEU A 1 84 ? -6.555 5.621 4.216 1.00 97.12 84 LEU A N 1
ATOM 638 C CA . LEU A 1 84 ? -5.467 4.947 3.512 1.00 97.12 84 LEU A CA 1
ATOM 639 C C . LEU A 1 84 ? -5.248 5.640 2.170 1.00 97.12 84 LEU A C 1
ATOM 641 O O . LEU A 1 84 ? -6.199 6.028 1.491 1.00 97.12 84 LEU A O 1
ATOM 645 N N . ARG A 1 85 ? -3.986 5.819 1.802 1.00 96.38 85 ARG A N 1
ATOM 646 C CA . ARG A 1 85 ? -3.557 6.597 0.647 1.00 96.38 85 ARG A CA 1
ATOM 647 C C . ARG A 1 85 ? -2.612 5.801 -0.223 1.00 96.38 85 ARG A C 1
ATOM 649 O O . ARG A 1 85 ? -1.874 4.934 0.241 1.00 96.38 85 ARG A O 1
ATOM 656 N N . GLU A 1 86 ? -2.646 6.136 -1.499 1.00 96.31 86 GLU A N 1
ATOM 657 C CA . GLU A 1 86 ? -1.791 5.594 -2.534 1.00 96.31 86 GLU A CA 1
ATOM 658 C C . GLU A 1 86 ? -0.977 6.724 -3.158 1.00 96.31 86 GLU A C 1
ATOM 660 O O . GLU A 1 86 ? -1.539 7.661 -3.722 1.00 96.31 86 GLU A O 1
ATOM 665 N N . ILE A 1 87 ? 0.348 6.586 -3.149 1.00 95.19 87 ILE A N 1
ATOM 666 C CA . ILE A 1 87 ? 1.219 7.327 -4.057 1.00 95.19 87 ILE A CA 1
ATOM 667 C C . ILE A 1 87 ? 1.550 6.406 -5.228 1.00 95.19 87 ILE A C 1
ATOM 669 O O . ILE A 1 87 ? 2.278 5.423 -5.085 1.00 95.19 87 ILE A O 1
ATOM 673 N N . THR A 1 88 ? 1.022 6.733 -6.406 1.00 94.06 88 THR A N 1
ATOM 674 C CA . THR A 1 88 ? 1.410 6.061 -7.649 1.00 94.06 88 THR A CA 1
ATOM 675 C C . THR A 1 88 ? 2.589 6.781 -8.274 1.00 94.06 88 THR A C 1
ATOM 677 O O . THR A 1 88 ? 2.470 7.960 -8.620 1.00 94.06 88 THR A O 1
ATOM 680 N N . ILE A 1 89 ? 3.690 6.057 -8.446 1.00 92.44 89 ILE A N 1
ATOM 681 C CA . ILE A 1 89 ? 4.895 6.501 -9.141 1.00 92.44 89 ILE A CA 1
ATOM 682 C C . ILE A 1 89 ? 4.857 5.926 -10.559 1.00 92.44 89 ILE A C 1
ATOM 684 O O . ILE A 1 89 ? 4.723 4.713 -10.732 1.00 92.44 89 ILE A O 1
ATOM 688 N N . GLY A 1 90 ? 4.939 6.793 -11.566 1.00 89.75 90 GLY A N 1
ATOM 689 C CA . GLY A 1 90 ? 5.067 6.409 -12.972 1.00 89.75 90 GLY A CA 1
ATOM 690 C C . GLY A 1 90 ? 6.481 5.945 -13.328 1.00 89.75 90 GLY A C 1
ATOM 691 O O . GLY A 1 90 ? 7.430 6.158 -12.575 1.00 89.75 90 GLY A O 1
ATOM 692 N N . SER A 1 91 ? 6.647 5.345 -14.507 1.00 87.50 91 SER A N 1
ATOM 693 C CA . SER A 1 91 ? 7.972 4.988 -15.040 1.00 87.50 91 SER A CA 1
ATOM 694 C C . SER A 1 91 ? 8.869 6.211 -15.281 1.00 87.50 91 SER A C 1
ATOM 696 O O . SER A 1 91 ? 10.087 6.094 -15.240 1.00 87.50 91 SER A O 1
ATOM 698 N N . ASP A 1 92 ? 8.290 7.402 -15.448 1.00 86.69 92 ASP A N 1
ATOM 699 C CA . ASP A 1 92 ? 9.006 8.683 -15.510 1.00 86.69 92 ASP A CA 1
ATOM 700 C C . ASP A 1 92 ? 9.424 9.218 -14.122 1.00 86.69 92 ASP A C 1
ATOM 702 O O . ASP A 1 92 ? 10.077 10.256 -14.016 1.00 86.69 92 ASP A O 1
ATOM 706 N N . GLY A 1 93 ? 9.059 8.518 -13.044 1.00 87.19 93 GLY A N 1
ATOM 707 C CA . GLY A 1 93 ? 9.303 8.922 -11.662 1.00 87.19 93 GLY A CA 1
ATOM 708 C C . GLY A 1 93 ? 8.329 9.977 -11.129 1.00 87.19 93 GLY A C 1
ATOM 709 O O . GLY A 1 93 ? 8.483 10.404 -9.984 1.00 87.19 93 GLY A O 1
ATOM 710 N N . LYS A 1 94 ? 7.319 10.409 -11.900 1.00 90.69 94 LYS A N 1
ATOM 711 C CA . LYS A 1 94 ? 6.298 11.328 -11.382 1.00 90.69 94 LYS A CA 1
ATOM 712 C C . LYS A 1 94 ? 5.392 10.602 -10.400 1.00 90.69 94 LYS A C 1
ATOM 714 O O . LYS A 1 94 ? 4.894 9.513 -10.679 1.00 90.69 94 LYS A O 1
ATOM 719 N N . ALA A 1 95 ? 5.157 11.242 -9.262 1.00 93.50 95 ALA A N 1
ATOM 720 C CA . ALA A 1 95 ? 4.328 10.721 -8.191 1.00 93.50 95 ALA A CA 1
ATOM 721 C C . ALA A 1 95 ? 2.983 11.449 -8.135 1.00 93.50 95 ALA A C 1
ATOM 723 O O . ALA A 1 95 ? 2.903 12.660 -8.334 1.00 93.50 95 ALA A O 1
ATOM 724 N N . THR A 1 96 ? 1.925 10.702 -7.840 1.00 94.19 96 THR A N 1
ATOM 725 C CA . THR A 1 96 ? 0.571 11.231 -7.642 1.00 94.19 96 THR A CA 1
ATOM 726 C C . THR A 1 96 ? -0.049 10.578 -6.420 1.00 94.19 96 THR A C 1
ATOM 728 O O . THR A 1 96 ? -0.090 9.353 -6.350 1.00 94.19 96 THR A O 1
ATOM 731 N N . ASP A 1 97 ? -0.510 11.396 -5.480 1.00 94.69 97 ASP A N 1
ATOM 732 C CA . ASP A 1 97 ? -1.142 10.973 -4.230 1.00 94.69 97 ASP A CA 1
ATOM 733 C C . ASP A 1 97 ? -2.669 10.975 -4.376 1.00 94.69 97 ASP A C 1
ATOM 735 O O . ASP A 1 97 ? -3.240 11.926 -4.916 1.00 94.69 97 ASP A O 1
ATOM 739 N N . GLY A 1 98 ? -3.330 9.923 -3.899 1.00 95.44 98 GLY A N 1
ATOM 740 C CA . GLY A 1 98 ? -4.782 9.850 -3.816 1.00 95.44 98 GLY A CA 1
ATOM 741 C C . GLY A 1 98 ? -5.257 9.023 -2.624 1.00 95.44 98 GLY A C 1
ATOM 742 O O . GLY A 1 98 ? -4.657 8.008 -2.270 1.00 95.44 98 GLY A O 1
ATOM 743 N N . ALA A 1 99 ? -6.373 9.442 -2.026 1.00 95.75 99 ALA A N 1
ATOM 744 C CA . ALA A 1 99 ? -7.060 8.661 -1.004 1.00 95.75 99 ALA A CA 1
ATOM 745 C C . ALA A 1 99 ? -7.716 7.408 -1.605 1.00 95.75 99 ALA A C 1
ATOM 747 O O . ALA A 1 99 ? -8.279 7.440 -2.701 1.00 95.75 99 ALA A O 1
ATOM 748 N N . ILE A 1 100 ? -7.679 6.310 -0.854 1.00 96.69 100 ILE A N 1
ATOM 749 C CA . ILE A 1 100 ? -8.355 5.054 -1.170 1.00 96.69 100 ILE A CA 1
ATOM 750 C C . ILE A 1 100 ? -9.738 5.095 -0.514 1.00 96.69 100 ILE A C 1
ATOM 752 O O . ILE A 1 100 ? -9.968 4.516 0.546 1.00 96.69 100 ILE A O 1
ATOM 756 N N . SER A 1 101 ? -10.673 5.809 -1.141 1.00 94.38 101 SER A N 1
ATOM 757 C CA . SER A 1 101 ? -12.012 6.066 -0.582 1.00 94.38 101 SER A CA 1
ATOM 758 C C . SER A 1 101 ? -12.866 4.809 -0.374 1.00 94.38 101 SER A C 1
ATOM 760 O O . SER A 1 101 ? -13.810 4.837 0.410 1.00 94.38 101 SER A O 1
ATOM 762 N N . ALA A 1 102 ? -12.525 3.697 -1.033 1.00 95.19 102 ALA A N 1
ATOM 763 C CA . ALA A 1 102 ? -13.176 2.402 -0.832 1.00 95.19 102 ALA A CA 1
ATOM 764 C C . ALA A 1 102 ? -12.957 1.819 0.580 1.00 95.19 102 ALA A C 1
ATOM 766 O O . ALA A 1 102 ? -13.688 0.918 0.988 1.00 95.19 102 ALA A O 1
ATOM 767 N N . ILE A 1 103 ? -11.955 2.307 1.322 1.00 96.62 103 ILE A N 1
ATOM 768 C CA . ILE A 1 103 ? -11.623 1.842 2.670 1.00 96.62 103 ILE A CA 1
ATOM 769 C C . ILE A 1 103 ? -12.090 2.880 3.687 1.00 96.62 103 ILE A C 1
ATOM 771 O O . ILE A 1 103 ? -11.488 3.942 3.828 1.00 96.62 103 ILE A O 1
ATOM 775 N N . THR A 1 104 ? -13.138 2.547 4.436 1.00 95.56 104 THR A N 1
ATOM 776 C CA . THR A 1 104 ? -13.732 3.429 5.457 1.00 95.56 104 THR A CA 1
ATOM 777 C C . THR A 1 104 ? -13.536 2.920 6.884 1.00 95.56 104 THR A C 1
ATOM 779 O O . THR A 1 104 ? -13.815 3.636 7.839 1.00 95.56 104 THR A O 1
ATOM 782 N N . ASN A 1 105 ? -13.047 1.689 7.044 1.00 95.69 105 ASN A N 1
ATOM 783 C CA . ASN A 1 105 ? -12.949 0.997 8.328 1.00 95.69 105 ASN A CA 1
ATOM 784 C C . ASN A 1 105 ? -11.503 0.771 8.794 1.00 95.69 105 ASN A C 1
ATOM 786 O O . ASN A 1 105 ? -11.282 -0.065 9.665 1.00 95.69 105 ASN A O 1
ATOM 790 N N . ALA A 1 106 ? -10.507 1.443 8.210 1.00 96.00 106 ALA A N 1
ATOM 791 C CA . ALA A 1 106 ? -9.117 1.267 8.621 1.00 96.00 106 ALA A CA 1
ATOM 792 C C . ALA A 1 106 ? -8.902 1.748 10.064 1.00 96.00 106 ALA A C 1
ATOM 794 O O . ALA A 1 106 ? -9.326 2.841 10.440 1.00 96.00 106 ALA A O 1
ATOM 795 N N . ARG A 1 107 ? -8.208 0.943 10.876 1.00 94.69 107 ARG A N 1
ATOM 796 C CA . ARG A 1 107 ? -7.787 1.355 12.219 1.00 94.69 107 ARG A CA 1
ATOM 797 C C . ARG A 1 107 ? -6.829 2.548 12.121 1.00 94.69 107 ARG A C 1
ATOM 799 O O . ARG A 1 107 ? -6.016 2.628 11.199 1.00 94.69 107 ARG A O 1
ATOM 806 N N . ALA A 1 108 ? -6.876 3.462 13.085 1.00 92.81 108 ALA A N 1
ATOM 807 C CA . ALA A 1 108 ? -5.836 4.479 13.214 1.00 92.81 108 ALA A CA 1
ATOM 808 C C . ALA A 1 108 ? -4.480 3.811 13.495 1.00 92.81 108 ALA A C 1
ATOM 810 O O . ALA A 1 108 ? -4.398 2.898 14.319 1.00 92.81 108 ALA A O 1
ATOM 811 N N . LYS A 1 109 ? -3.425 4.278 12.822 1.00 89.62 109 LYS A N 1
ATOM 812 C CA . LYS A 1 109 ? -2.065 3.718 12.893 1.00 89.62 109 LYS A CA 1
ATOM 813 C C . LYS A 1 109 ? -2.015 2.242 12.493 1.00 89.62 109 LYS A C 1
ATOM 815 O O . LYS A 1 109 ? -1.244 1.463 13.047 1.00 89.62 109 LYS A O 1
ATOM 820 N N . THR A 1 110 ? -2.879 1.844 11.562 1.00 92.75 110 THR A N 1
ATOM 821 C CA . THR A 1 110 ? -2.913 0.466 11.072 1.00 92.75 110 THR A CA 1
ATOM 822 C C . THR A 1 110 ? -1.589 0.094 10.411 1.00 92.75 110 THR A C 1
ATOM 824 O O . THR A 1 110 ? -0.960 0.923 9.740 1.00 92.75 110 THR A O 1
ATOM 827 N N . SER A 1 111 ? -1.173 -1.157 10.608 1.00 92.25 111 SER A N 1
ATOM 828 C CA . SER A 1 111 ? -0.050 -1.709 9.866 1.00 92.25 111 SER A CA 1
ATOM 829 C C . SER A 1 111 ? -0.478 -1.997 8.430 1.00 92.25 111 SER A C 1
ATOM 831 O O . SER A 1 111 ? -1.588 -2.473 8.193 1.00 92.25 111 SER A O 1
ATOM 833 N N . LEU A 1 112 ? 0.399 -1.710 7.473 1.00 96.00 112 LEU A N 1
ATOM 834 C CA . LEU A 1 112 ? 0.158 -1.928 6.053 1.00 96.00 112 LEU A CA 1
ATOM 835 C C . LEU A 1 112 ? 1.142 -2.944 5.485 1.00 96.00 112 LEU A C 1
ATOM 837 O O . LEU A 1 112 ? 2.343 -2.873 5.750 1.00 96.00 112 LEU A O 1
ATOM 841 N N . ALA A 1 113 ? 0.637 -3.826 4.628 1.00 96.56 113 ALA A N 1
ATOM 842 C CA . ALA A 1 113 ? 1.451 -4.675 3.768 1.00 96.56 113 ALA A CA 1
ATOM 843 C C . ALA A 1 113 ? 0.853 -4.693 2.365 1.00 96.56 113 ALA A C 1
ATOM 845 O O . ALA A 1 113 ? -0.365 -4.715 2.204 1.00 96.56 113 ALA A O 1
ATOM 846 N N . ALA A 1 114 ? 1.697 -4.700 1.340 1.00 95.19 114 ALA A N 1
ATOM 847 C CA . ALA A 1 114 ? 1.237 -4.727 -0.037 1.00 95.19 114 ALA A CA 1
ATOM 848 C C . ALA A 1 114 ? 2.006 -5.769 -0.836 1.00 95.19 114 ALA A C 1
ATOM 850 O O . ALA A 1 114 ? 3.214 -5.924 -0.679 1.00 95.19 114 ALA A O 1
ATOM 851 N N . V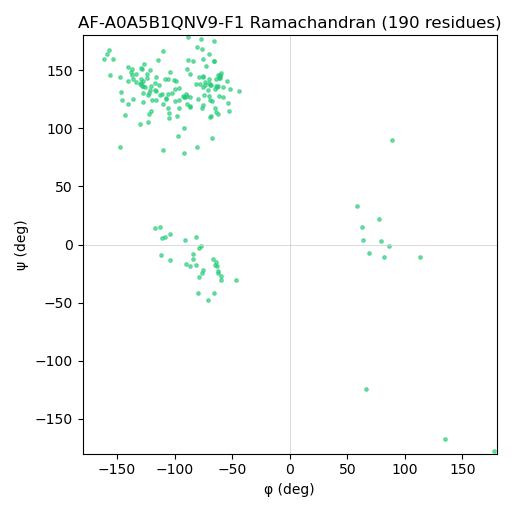AL A 1 115 ? 1.294 -6.478 -1.704 1.00 91.50 115 VAL A N 1
ATOM 852 C CA . VAL A 1 115 ? 1.888 -7.446 -2.626 1.00 91.50 115 VAL A CA 1
ATOM 853 C C . VAL A 1 115 ? 1.262 -7.300 -3.999 1.00 91.50 115 VAL A C 1
ATOM 855 O O . VAL A 1 115 ? 0.102 -6.918 -4.150 1.00 91.50 115 VAL A O 1
ATOM 858 N N . VAL A 1 116 ? 2.039 -7.627 -5.020 1.00 88.44 116 VAL A N 1
ATOM 859 C CA . VAL A 1 116 ? 1.567 -7.715 -6.396 1.00 88.44 116 VAL A CA 1
ATOM 860 C C . VAL A 1 116 ? 2.333 -8.821 -7.086 1.00 88.44 116 VAL A C 1
ATOM 862 O O . VAL A 1 116 ? 3.555 -8.906 -6.964 1.00 88.44 116 VAL A O 1
ATOM 865 N N . GLN A 1 117 ? 1.612 -9.701 -7.767 1.00 78.94 117 GLN A N 1
ATOM 866 C CA . GLN A 1 117 ? 2.253 -10.751 -8.540 1.00 78.94 117 GLN A CA 1
ATOM 867 C C . GLN A 1 117 ? 2.866 -10.142 -9.799 1.00 78.94 117 GLN A C 1
ATOM 869 O O . GLN A 1 117 ? 2.277 -9.265 -10.433 1.00 78.94 117 GLN A O 1
ATOM 874 N N . ASN A 1 118 ? 4.081 -10.583 -10.120 1.00 72.94 118 ASN A N 1
ATOM 875 C CA . ASN A 1 118 ? 4.815 -10.095 -11.276 1.00 72.94 118 ASN A CA 1
ATOM 876 C C . ASN A 1 118 ? 4.066 -10.472 -12.564 1.00 72.94 118 ASN A C 1
ATOM 878 O O . ASN A 1 118 ? 3.533 -11.577 -12.668 1.00 72.94 118 ASN A O 1
ATOM 882 N N . ASP A 1 119 ? 4.066 -9.586 -13.559 1.00 71.56 119 ASP A N 1
ATOM 883 C CA . ASP A 1 119 ? 3.469 -9.865 -14.867 1.00 71.56 119 ASP A CA 1
ATOM 884 C C . ASP A 1 119 ? 4.122 -11.075 -15.548 1.00 71.56 119 ASP A C 1
ATOM 886 O O . ASP A 1 119 ? 3.444 -11.839 -16.231 1.00 71.56 119 ASP A O 1
ATOM 890 N N . ALA A 1 120 ? 5.413 -11.315 -15.295 1.00 69.00 120 ALA A N 1
ATOM 891 C CA . ALA A 1 120 ? 6.123 -12.500 -15.773 1.00 69.00 120 ALA A CA 1
ATOM 892 C C . ALA A 1 120 ? 5.631 -13.820 -15.142 1.00 69.00 120 ALA A C 1
ATOM 894 O O . ALA A 1 120 ? 6.023 -14.892 -15.603 1.00 69.00 120 ALA A O 1
ATOM 895 N N . ASP A 1 121 ? 4.820 -13.748 -14.083 1.00 72.81 121 ASP A N 1
ATOM 896 C CA . ASP A 1 121 ? 4.240 -14.891 -13.370 1.00 72.81 121 ASP A CA 1
ATOM 897 C C . ASP A 1 121 ? 2.734 -15.016 -13.648 1.00 72.81 121 ASP A C 1
ATOM 899 O O . ASP A 1 121 ? 2.053 -15.806 -12.993 1.00 72.81 121 ASP A O 1
ATOM 903 N N . LYS A 1 122 ? 2.191 -14.208 -14.567 1.00 75.12 122 LYS A N 1
ATOM 904 C CA . LYS A 1 122 ? 0.763 -14.165 -14.882 1.00 75.12 122 LYS A CA 1
ATOM 905 C C . LYS A 1 122 ? 0.303 -15.474 -15.550 1.00 75.12 122 LYS A C 1
ATOM 907 O O . LYS A 1 122 ? 0.834 -15.818 -16.608 1.00 75.12 122 LYS A O 1
ATOM 912 N N . PRO A 1 123 ? -0.699 -16.186 -14.995 1.00 73.75 123 PRO A N 1
ATOM 913 C CA . PRO A 1 123 ? -1.265 -17.381 -15.623 1.00 73.75 123 PRO A CA 1
ATOM 914 C C . PRO A 1 123 ? -1.873 -17.099 -17.005 1.00 73.75 123 PRO A C 1
ATOM 916 O O . PRO A 1 123 ? -2.493 -16.053 -17.224 1.00 73.75 123 PRO A O 1
ATOM 919 N N . SER A 1 124 ? -1.760 -18.057 -17.931 1.00 67.56 124 SER A N 1
ATOM 920 C CA . SER A 1 124 ? -2.427 -17.983 -19.236 1.00 67.56 124 SER A CA 1
ATOM 921 C C . SER A 1 124 ? -3.946 -18.004 -19.045 1.00 67.56 124 SER A C 1
ATOM 923 O O . SER A 1 124 ? -4.497 -18.995 -18.576 1.00 67.56 124 SER A O 1
ATOM 925 N N . GLY A 1 125 ? -4.612 -16.900 -19.390 1.00 71.50 125 GLY A N 1
ATOM 926 C CA . GLY A 1 125 ? -6.056 -16.700 -19.203 1.00 71.50 125 GLY A CA 1
ATOM 927 C C . GLY A 1 125 ? -6.413 -15.614 -18.185 1.00 71.50 125 GLY A C 1
ATOM 928 O O . GLY A 1 125 ? -7.562 -15.182 -18.142 1.00 71.50 125 GLY A O 1
ATOM 929 N N . GLN A 1 126 ? -5.443 -15.111 -17.415 1.00 72.31 126 GLN A N 1
ATOM 930 C CA . GLN A 1 126 ? -5.667 -13.980 -16.519 1.00 72.31 126 GLN A CA 1
ATOM 931 C C . GLN A 1 126 ? -5.363 -12.652 -17.226 1.00 72.31 126 GLN A C 1
ATOM 933 O O . GLN A 1 126 ? -4.283 -12.450 -17.789 1.00 72.31 126 GLN A O 1
ATOM 938 N N . THR A 1 127 ? -6.323 -11.727 -17.195 1.00 70.44 127 THR A N 1
ATOM 939 C CA . THR A 1 127 ? -6.182 -10.402 -17.816 1.00 70.44 127 THR A CA 1
ATOM 940 C C . THR A 1 127 ? -5.374 -9.452 -16.932 1.00 70.44 127 THR A C 1
ATOM 942 O O . THR A 1 127 ? -4.459 -8.800 -17.438 1.00 70.44 127 THR A O 1
ATOM 945 N N . ASP A 1 128 ? -5.614 -9.476 -15.615 1.00 75.31 128 ASP A N 1
ATOM 946 C CA . ASP A 1 128 ? -5.057 -8.525 -14.646 1.00 75.31 128 ASP A CA 1
ATOM 947 C C . ASP A 1 128 ? -4.391 -9.194 -13.429 1.00 75.31 128 ASP A C 1
ATOM 949 O O . ASP A 1 128 ? -4.916 -10.159 -12.871 1.00 75.31 128 ASP A O 1
ATOM 953 N N . MET A 1 129 ? -3.285 -8.607 -12.950 1.00 81.19 129 MET A N 1
ATOM 954 C CA . MET A 1 129 ? -2.575 -9.009 -11.721 1.00 81.19 129 MET A CA 1
ATOM 955 C C . MET A 1 129 ? -2.740 -7.955 -10.618 1.00 81.19 129 MET A C 1
ATOM 957 O O . MET A 1 129 ? -1.872 -7.093 -10.461 1.00 81.19 129 MET A O 1
ATOM 961 N N . PRO A 1 130 ? -3.860 -7.931 -9.877 1.00 88.69 130 PRO A N 1
ATOM 962 C CA . PRO A 1 130 ? -4.152 -6.832 -8.966 1.00 88.69 130 PRO A CA 1
ATOM 963 C C . PRO A 1 130 ? -3.086 -6.686 -7.878 1.00 88.69 130 PRO A C 1
ATOM 965 O O . PRO A 1 130 ? -2.541 -7.667 -7.375 1.00 88.69 130 PRO A O 1
ATOM 968 N N . VAL A 1 131 ? -2.830 -5.440 -7.482 1.00 91.94 131 VAL A N 1
ATOM 969 C CA . VAL A 1 131 ? -2.175 -5.177 -6.200 1.00 91.94 131 VAL A CA 1
ATOM 970 C C . VAL A 1 131 ? -3.155 -5.534 -5.097 1.00 91.94 131 VAL A C 1
ATOM 972 O O . VAL A 1 131 ? -4.340 -5.201 -5.189 1.00 91.94 131 VAL A O 1
ATOM 975 N N . LEU A 1 132 ? -2.649 -6.188 -4.063 1.00 94.56 132 LEU A N 1
ATOM 976 C CA . LEU A 1 132 ? -3.355 -6.429 -2.819 1.00 94.56 132 LEU A CA 1
ATOM 977 C C . LEU A 1 132 ? -2.740 -5.542 -1.745 1.00 94.56 132 LEU A C 1
ATOM 979 O O . LEU A 1 132 ? -1.530 -5.599 -1.525 1.00 94.56 132 LEU A O 1
ATOM 983 N N . LEU A 1 133 ? -3.572 -4.738 -1.094 1.00 97.06 133 LEU A N 1
ATOM 984 C CA . LEU A 1 133 ? -3.201 -3.962 0.085 1.00 97.06 133 LEU A CA 1
ATOM 985 C C . LEU A 1 133 ? -3.913 -4.565 1.291 1.00 97.06 133 LEU A C 1
ATOM 987 O O . LEU A 1 133 ? -5.141 -4.627 1.304 1.00 97.06 133 LEU A O 1
ATOM 991 N N . PHE A 1 134 ? -3.136 -4.996 2.277 1.00 97.56 134 PHE A N 1
ATOM 992 C CA . PHE A 1 134 ? -3.599 -5.523 3.551 1.00 97.56 134 PHE A CA 1
ATOM 993 C C . PHE A 1 134 ? -3.530 -4.446 4.626 1.00 97.56 134 PHE A C 1
ATOM 995 O O . PHE A 1 134 ? -2.568 -3.677 4.677 1.00 97.56 134 PHE A O 1
ATOM 1002 N N . TYR A 1 135 ? -4.536 -4.426 5.494 1.00 97.44 135 TYR A N 1
ATOM 1003 C CA . TYR A 1 135 ? -4.622 -3.508 6.623 1.00 97.44 135 TYR A CA 1
ATOM 1004 C C . TYR A 1 135 ? -5.461 -4.117 7.750 1.00 97.44 135 TYR A C 1
ATOM 1006 O O . TYR A 1 135 ? -6.274 -5.016 7.530 1.00 97.44 135 TYR A O 1
ATOM 1014 N N . GLN A 1 136 ? -5.284 -3.614 8.967 1.00 96.62 136 GLN A N 1
ATOM 1015 C CA . GLN A 1 136 ? -6.153 -3.929 10.098 1.00 96.62 136 GLN A CA 1
ATOM 1016 C C . GLN A 1 136 ? -7.322 -2.938 10.176 1.00 96.62 136 GLN A C 1
ATOM 1018 O O . GLN A 1 136 ? -7.109 -1.718 10.151 1.00 96.62 136 GLN A O 1
ATOM 1023 N N . GLY A 1 137 ? -8.541 -3.463 10.289 1.00 96.50 137 GLY A N 1
ATOM 1024 C CA . GLY A 1 137 ? -9.765 -2.690 10.481 1.00 96.50 137 GLY A CA 1
ATOM 1025 C C . GLY A 1 137 ? -9.989 -2.248 11.932 1.00 96.50 137 GLY A C 1
ATOM 1026 O O . GLY A 1 137 ? -9.298 -2.687 12.853 1.00 96.50 137 GLY A O 1
ATOM 1027 N N . THR A 1 138 ? -10.966 -1.370 12.157 1.00 96.31 138 THR A N 1
ATOM 1028 C CA . THR A 1 138 ? -11.362 -0.880 13.494 1.00 96.31 138 THR A CA 1
ATOM 1029 C C . THR A 1 138 ? -11.881 -1.985 14.419 1.00 96.31 138 THR A C 1
ATOM 1031 O O . THR A 1 138 ? -11.752 -1.874 15.635 1.00 96.31 138 THR A O 1
ATOM 1034 N N . ASP A 1 139 ? -12.389 -3.075 13.847 1.00 95.31 139 ASP A N 1
ATOM 1035 C CA . ASP A 1 139 ? -12.784 -4.323 14.512 1.00 95.31 139 ASP A CA 1
ATOM 1036 C C . ASP A 1 139 ? -11.598 -5.270 14.799 1.00 95.31 139 ASP A C 1
ATOM 1038 O O . ASP A 1 139 ? -11.790 -6.405 15.232 1.00 95.31 139 ASP A O 1
ATOM 1042 N N . ASN A 1 140 ? -10.366 -4.817 14.544 1.00 95.06 140 ASN A N 1
ATOM 1043 C CA . ASN A 1 140 ? -9.113 -5.567 14.634 1.00 95.06 140 ASN A CA 1
ATOM 1044 C C . ASN A 1 140 ? -8.977 -6.756 13.672 1.00 95.06 140 ASN A C 1
ATOM 1046 O O . ASN A 1 140 ? -7.946 -7.439 13.706 1.00 95.06 140 ASN A O 1
ATOM 1050 N N . LYS A 1 141 ? -9.946 -6.990 12.782 1.00 96.00 141 LYS A N 1
ATOM 1051 C CA . LYS A 1 141 ? -9.816 -7.997 11.728 1.00 96.00 141 LYS A CA 1
ATOM 1052 C C . LYS A 1 141 ? -8.843 -7.519 10.660 1.00 96.00 141 LYS A C 1
ATOM 1054 O O . LYS A 1 141 ? -8.641 -6.318 10.459 1.00 96.00 141 LYS A O 1
ATOM 1059 N N . ILE A 1 142 ? -8.227 -8.473 9.970 1.00 96.69 142 ILE A N 1
ATOM 1060 C CA . ILE A 1 142 ? -7.337 -8.171 8.852 1.00 96.69 142 ILE A CA 1
ATOM 1061 C C . ILE A 1 142 ? -8.151 -8.193 7.564 1.00 96.69 142 ILE A C 1
ATOM 1063 O O . ILE A 1 142 ? -8.852 -9.162 7.278 1.00 96.69 142 ILE A O 1
ATOM 1067 N N . TYR A 1 143 ? -8.049 -7.119 6.794 1.00 97.56 143 TYR A N 1
ATOM 1068 C CA . TYR A 1 143 ? -8.708 -6.946 5.509 1.00 97.56 143 TYR A CA 1
ATOM 1069 C C . TYR A 1 143 ? -7.671 -6.866 4.400 1.00 97.56 143 TYR A C 1
ATOM 1071 O O . TYR A 1 143 ? -6.517 -6.498 4.625 1.00 97.56 143 TYR A O 1
ATO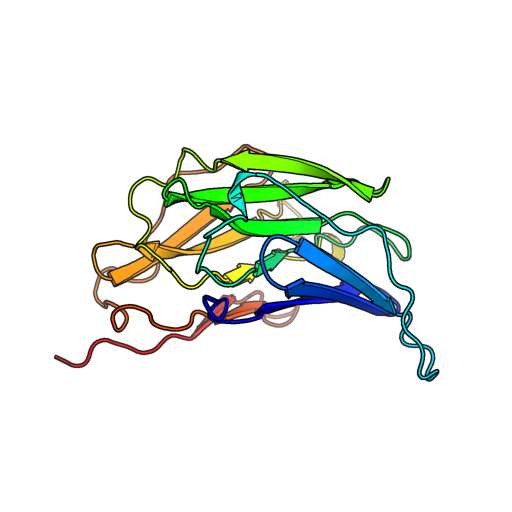M 1079 N N . PHE A 1 144 ? -8.108 -7.154 3.181 1.00 97.00 144 PHE A N 1
ATOM 1080 C CA . PHE A 1 144 ? -7.410 -6.757 1.974 1.00 97.00 144 PHE A CA 1
ATOM 1081 C C . PHE A 1 144 ? -8.354 -6.054 1.000 1.00 97.00 144 PHE A C 1
ATOM 1083 O O . PHE A 1 144 ? -9.550 -6.340 0.939 1.00 97.00 144 PHE A O 1
ATOM 1090 N N . VAL A 1 145 ? -7.797 -5.162 0.187 1.00 96.50 145 VAL A N 1
ATOM 1091 C CA . VAL A 1 145 ? -8.455 -4.604 -1.002 1.00 96.50 145 VAL A CA 1
ATOM 1092 C C . VAL A 1 145 ? -7.634 -4.906 -2.245 1.00 96.50 145 VAL A C 1
ATOM 1094 O O . VAL A 1 145 ? -6.407 -5.023 -2.186 1.00 96.50 145 VAL A O 1
ATOM 1097 N N . LYS A 1 146 ? -8.317 -5.028 -3.385 1.00 94.81 146 LYS A N 1
ATOM 1098 C CA . LYS A 1 146 ? -7.688 -5.303 -4.680 1.00 94.81 146 LYS A CA 1
ATOM 1099 C C . LYS A 1 146 ? -7.725 -4.070 -5.565 1.00 94.81 146 LYS A C 1
ATOM 1101 O O . LYS A 1 146 ? -8.736 -3.372 -5.608 1.00 94.81 146 LYS A O 1
ATOM 1106 N N . SER A 1 147 ? -6.663 -3.857 -6.332 1.00 92.81 147 SER A N 1
ATOM 1107 C CA . SER A 1 147 ? -6.636 -2.829 -7.366 1.00 92.81 147 SER A CA 1
ATOM 1108 C C . SER A 1 147 ? -5.852 -3.280 -8.595 1.00 92.81 147 SER A C 1
ATOM 1110 O O . SER A 1 147 ? -4.626 -3.417 -8.553 1.00 92.81 147 SER A O 1
ATOM 1112 N N . SER A 1 148 ? -6.558 -3.483 -9.710 1.00 82.62 148 SER A N 1
ATOM 1113 C CA . SER A 1 148 ? -5.949 -3.828 -11.006 1.00 82.62 148 SER A CA 1
ATOM 1114 C C . SER A 1 148 ? -5.344 -2.621 -11.722 1.00 82.62 148 SER A C 1
ATOM 1116 O O . SER A 1 148 ? -4.385 -2.786 -12.477 1.00 82.62 148 SER A O 1
ATOM 1118 N N . LYS A 1 149 ? -5.877 -1.417 -11.469 1.00 81.62 149 LYS A N 1
ATOM 1119 C CA . LYS A 1 149 ? -5.480 -0.141 -12.084 1.00 81.62 149 LYS A CA 1
ATOM 1120 C C . LYS A 1 149 ? -5.429 0.958 -11.022 1.00 81.62 149 LYS A C 1
ATOM 1122 O O . LYS A 1 149 ? -6.225 0.928 -10.086 1.00 81.62 149 LYS A O 1
ATOM 1127 N N . LYS A 1 150 ? -4.534 1.939 -11.193 1.00 76.88 150 LYS A N 1
ATOM 1128 C CA . LYS A 1 150 ? -4.402 3.113 -10.307 1.00 76.88 150 LYS A CA 1
ATOM 1129 C C . LYS A 1 150 ? -5.772 3.704 -9.954 1.00 76.88 150 LYS A C 1
ATOM 1131 O O . LYS A 1 150 ? -6.586 3.921 -10.850 1.00 76.88 150 LYS A O 1
ATOM 1136 N N . GLY A 1 151 ? -6.002 3.978 -8.668 1.00 78.88 151 GLY A N 1
ATOM 1137 C CA . GLY A 1 151 ? -7.228 4.620 -8.178 1.00 78.88 151 GLY A CA 1
ATOM 1138 C C . GLY A 1 151 ? -8.507 3.775 -8.267 1.00 78.88 151 GLY A C 1
ATOM 1139 O O . GLY A 1 151 ? -9.531 4.177 -7.727 1.00 78.88 151 GLY A O 1
ATOM 1140 N N . SER A 1 152 ? -8.467 2.596 -8.895 1.00 89.25 152 SER A N 1
ATOM 1141 C CA . SER A 1 152 ? -9.592 1.663 -8.951 1.00 89.25 152 SER A CA 1
ATOM 1142 C C . SER A 1 152 ? -9.409 0.610 -7.866 1.00 89.25 152 SER A C 1
ATOM 1144 O O . SER A 1 152 ? -8.694 -0.378 -8.056 1.00 89.25 152 SER A O 1
ATOM 1146 N N . TRP A 1 153 ? -10.003 0.872 -6.705 1.00 94.94 153 TRP A N 1
ATOM 1147 C CA . TRP A 1 153 ? -9.969 -0.009 -5.542 1.00 94.94 153 TRP A CA 1
ATOM 1148 C C . TRP A 1 153 ? -11.310 -0.706 -5.367 1.00 94.94 153 TRP A C 1
ATOM 1150 O O . TRP A 1 153 ? -12.358 -0.065 -5.391 1.00 94.94 153 TRP A O 1
ATOM 1160 N N . GLY A 1 154 ? -11.263 -2.028 -5.219 1.00 94.62 154 GLY A N 1
ATOM 1161 C CA . GLY A 1 154 ? -12.437 -2.838 -4.920 1.00 94.62 154 GLY A CA 1
ATOM 1162 C C . GLY A 1 154 ? -12.855 -2.752 -3.453 1.00 94.62 154 GLY A C 1
ATOM 1163 O O . GLY A 1 154 ? -12.177 -2.150 -2.620 1.00 94.62 154 GLY A O 1
ATOM 1164 N N . THR A 1 155 ? -13.964 -3.415 -3.139 1.00 95.62 155 THR A N 1
ATOM 1165 C CA . THR A 1 155 ? -14.499 -3.510 -1.779 1.00 95.62 155 THR A CA 1
ATOM 1166 C C . THR A 1 155 ? -13.540 -4.265 -0.849 1.00 95.62 155 THR A C 1
ATOM 1168 O O . THR A 1 155 ?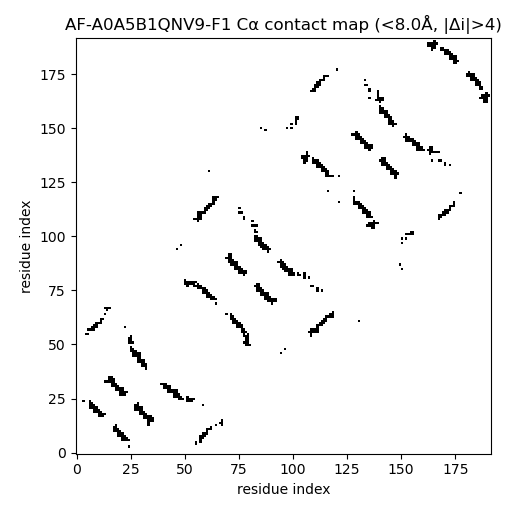 -13.021 -5.319 -1.240 1.00 95.62 155 THR A O 1
ATOM 1171 N N . PRO A 1 156 ? -13.321 -3.779 0.388 1.00 97.25 156 PRO A N 1
ATOM 1172 C CA . PRO A 1 156 ? -12.602 -4.524 1.411 1.00 97.25 156 PRO A CA 1
ATOM 1173 C C . PRO A 1 156 ? -13.155 -5.925 1.626 1.00 97.25 156 PRO A C 1
ATOM 1175 O O . PRO A 1 156 ? -14.359 -6.125 1.759 1.00 97.25 156 PRO A O 1
ATOM 1178 N N . THR A 1 157 ? -12.257 -6.899 1.687 1.00 97.06 157 THR A N 1
ATOM 1179 C CA . THR A 1 157 ? -12.579 -8.291 1.992 1.00 97.06 157 THR A CA 1
ATOM 1180 C C . THR A 1 157 ? -11.782 -8.713 3.213 1.00 97.06 157 THR A C 1
ATOM 1182 O O . THR A 1 157 ? -10.575 -8.495 3.281 1.00 97.06 157 THR A O 1
ATOM 1185 N N . VAL A 1 158 ? -12.455 -9.301 4.190 1.00 96.00 158 VAL A N 1
ATOM 1186 C CA . VAL A 1 158 ? -11.812 -9.855 5.383 1.00 96.00 158 VAL A CA 1
ATOM 1187 C C . VAL A 1 158 ? -10.979 -11.090 5.018 1.00 96.00 158 VAL A C 1
ATOM 1189 O O . VAL A 1 158 ? -11.412 -11.917 4.218 1.00 96.00 158 VAL A O 1
ATOM 1192 N N . VAL A 1 159 ? -9.774 -11.204 5.579 1.00 93.69 159 VAL A N 1
ATOM 1193 C CA . VAL A 1 159 ? -8.879 -12.355 5.368 1.00 93.69 159 VAL A CA 1
ATOM 1194 C C . VAL A 1 159 ? -9.424 -13.595 6.072 1.00 93.69 159 VAL A C 1
ATOM 1196 O O . VAL A 1 159 ? -9.500 -14.660 5.469 1.00 93.69 159 VAL A O 1
ATOM 1199 N N . ASP A 1 160 ? -9.816 -13.439 7.335 1.00 88.06 160 ASP A N 1
ATOM 1200 C CA . ASP A 1 160 ? -10.392 -14.492 8.164 1.00 88.06 160 ASP A CA 1
ATOM 1201 C C . ASP A 1 160 ? -11.533 -13.904 9.001 1.00 88.06 160 ASP A C 1
ATOM 1203 O O . ASP A 1 160 ? -11.353 -12.953 9.761 1.00 88.06 160 ASP A O 1
ATOM 1207 N N . ASN A 1 161 ? -12.737 -14.452 8.836 1.00 87.12 161 ASN A N 1
ATOM 1208 C CA . ASN A 1 161 ? -13.912 -13.995 9.572 1.00 87.12 161 ASN A CA 1
ATOM 1209 C C . ASN A 1 161 ? -13.936 -14.453 11.032 1.00 87.12 161 ASN A C 1
ATOM 1211 O O . ASN A 1 161 ? -14.637 -13.831 11.835 1.00 87.12 161 ASN A O 1
ATOM 1215 N N . SER A 1 162 ? -13.208 -15.522 11.348 1.00 85.62 162 SER A N 1
ATOM 1216 C CA . SER A 1 162 ? -13.212 -16.191 12.648 1.00 85.62 162 SER A CA 1
ATOM 1217 C C . SER A 1 162 ? -12.167 -15.644 13.619 1.00 85.62 162 SER A C 1
ATOM 1219 O O . SER A 1 162 ? -12.294 -15.854 14.823 1.00 85.62 162 SER A O 1
ATOM 1221 N N . ALA A 1 163 ? -11.176 -14.901 13.120 1.00 84.44 163 ALA A N 1
ATOM 1222 C CA . ALA A 1 163 ? -10.049 -14.438 13.912 1.00 84.44 163 ALA A CA 1
ATOM 1223 C C . ALA A 1 163 ? -9.790 -12.934 13.755 1.00 84.44 163 ALA A C 1
ATOM 1225 O O . ALA A 1 163 ? -9.800 -12.381 12.655 1.00 84.44 163 ALA A O 1
ATOM 1226 N N . ALA A 1 164 ? -9.498 -12.277 14.877 1.00 89.56 164 ALA A N 1
ATOM 1227 C CA . ALA A 1 164 ? -8.998 -10.908 14.909 1.00 89.56 164 ALA A CA 1
ATOM 1228 C C . ALA A 1 164 ? -7.494 -10.897 15.216 1.00 89.56 164 ALA A C 1
ATOM 1230 O O . ALA A 1 164 ? -6.972 -11.754 15.937 1.00 89.56 164 ALA A O 1
ATOM 1231 N N . GLY A 1 165 ? -6.788 -9.906 14.676 1.00 89.88 165 GLY A N 1
ATOM 1232 C CA . GLY A 1 165 ? -5.424 -9.616 15.098 1.00 89.88 165 GLY A CA 1
ATOM 1233 C C . GLY A 1 165 ? -5.408 -8.902 16.450 1.00 89.88 165 GLY A C 1
ATOM 1234 O O . GLY A 1 165 ? -6.388 -8.269 16.842 1.00 89.88 165 GLY A O 1
ATOM 1235 N N . G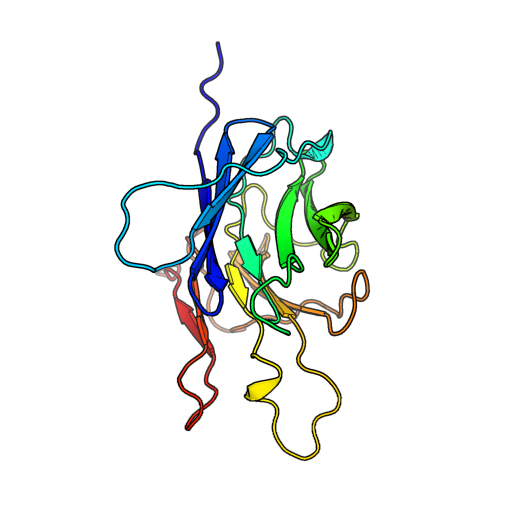LN A 1 166 ? -4.271 -8.938 17.143 1.00 93.38 166 GLN A N 1
ATOM 1236 C CA . GLN A 1 166 ? -4.017 -8.016 18.251 1.00 93.38 166 GLN A CA 1
ATOM 1237 C C . GLN A 1 166 ? -4.190 -6.569 17.759 1.00 93.38 166 GLN A C 1
ATOM 1239 O O . GLN A 1 166 ? -3.767 -6.258 16.638 1.00 93.38 166 GLN A O 1
ATOM 1244 N N . PRO A 1 167 ? -4.785 -5.664 18.550 1.00 92.62 167 PRO A N 1
ATOM 1245 C CA . PRO A 1 167 ? -4.854 -4.252 18.196 1.00 92.62 167 PRO A CA 1
ATOM 1246 C C . PRO A 1 167 ? -3.462 -3.684 17.878 1.00 92.62 167 PRO A C 1
ATOM 1248 O O . PRO A 1 167 ? -2.567 -3.728 18.716 1.00 92.62 167 PRO A O 1
ATOM 1251 N N . GLY A 1 168 ? -3.273 -3.143 16.671 1.00 90.31 168 GLY A N 1
ATOM 1252 C CA . 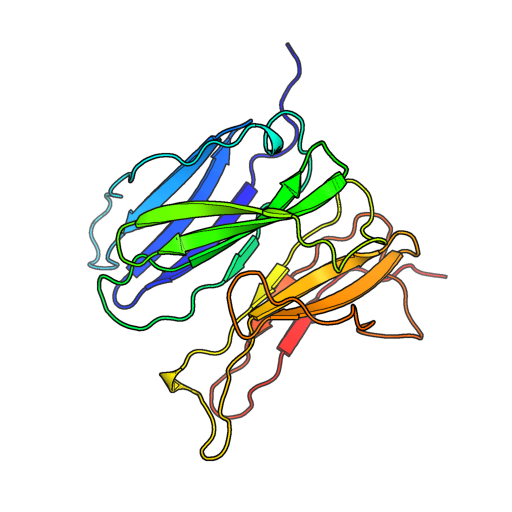GLY A 1 168 ? -1.978 -2.609 16.231 1.00 90.31 168 GLY A CA 1
ATOM 1253 C C . GLY A 1 168 ? -0.961 -3.677 15.817 1.00 90.31 168 GLY A C 1
ATOM 1254 O O . GLY A 1 168 ? 0.241 -3.418 15.837 1.00 90.31 168 GLY A O 1
ATOM 1255 N N . THR A 1 169 ? -1.415 -4.882 15.459 1.00 91.50 169 THR A N 1
ATOM 1256 C CA . THR A 1 169 ? -0.518 -5.949 15.005 1.00 91.50 169 THR A CA 1
ATOM 1257 C C . THR A 1 169 ? 0.254 -5.545 13.747 1.00 91.50 169 THR A C 1
ATOM 1259 O O . THR A 1 169 ? -0.273 -4.873 12.859 1.00 91.50 169 THR A O 1
ATOM 1262 N N . THR A 1 170 ? 1.512 -5.980 13.656 1.00 92.56 170 THR A N 1
ATOM 1263 C CA . THR A 1 170 ? 2.302 -5.834 12.431 1.00 92.56 170 THR A CA 1
ATOM 1264 C C . THR A 1 170 ? 1.820 -6.840 11.395 1.00 92.56 170 THR A C 1
ATOM 1266 O O . THR A 1 170 ? 1.745 -8.036 11.676 1.00 92.56 170 THR A O 1
ATOM 1269 N N . ILE A 1 171 ? 1.530 -6.357 10.189 1.00 93.81 171 ILE A N 1
ATOM 1270 C CA . ILE A 1 171 ? 1.120 -7.190 9.063 1.00 93.81 171 ILE A CA 1
ATOM 1271 C C . ILE A 1 171 ? 2.311 -7.369 8.131 1.00 93.81 171 ILE A C 1
ATOM 1273 O O . ILE A 1 171 ? 2.953 -6.404 7.719 1.00 93.81 171 ILE A O 1
ATOM 1277 N N . GLN A 1 172 ? 2.586 -8.614 7.760 1.00 91.94 172 GLN A N 1
ATOM 1278 C CA . GLN A 1 172 ? 3.562 -8.943 6.729 1.00 91.94 172 GLN A CA 1
ATOM 1279 C C . GLN A 1 172 ? 2.914 -9.848 5.689 1.00 91.94 172 GLN A C 1
ATOM 1281 O O . GLN A 1 172 ? 2.300 -10.857 6.037 1.00 91.94 172 GLN A O 1
ATOM 1286 N N . ALA A 1 173 ? 3.066 -9.496 4.415 1.00 90.75 173 ALA A N 1
ATOM 1287 C CA . ALA A 1 173 ? 2.522 -10.250 3.294 1.00 90.75 173 ALA A CA 1
ATOM 1288 C C . ALA A 1 173 ? 3.638 -10.593 2.306 1.00 90.75 173 ALA A C 1
ATOM 1290 O O . ALA A 1 173 ? 4.458 -9.742 1.962 1.00 90.75 173 ALA A O 1
ATOM 1291 N N . TYR A 1 174 ? 3.644 -11.837 1.833 1.00 84.25 174 TYR A N 1
ATOM 1292 C CA . TYR A 1 174 ? 4.632 -12.340 0.886 1.00 84.25 174 TYR A CA 1
ATOM 1293 C C . TYR A 1 174 ? 3.950 -13.171 -0.192 1.00 84.25 174 TYR A C 1
ATOM 1295 O O . TYR A 1 174 ? 2.983 -13.886 0.075 1.00 84.25 174 TYR A O 1
ATOM 1303 N N . LEU A 1 175 ? 4.490 -13.108 -1.405 1.00 79.25 175 LEU A N 1
ATOM 1304 C CA . LEU A 1 175 ? 4.105 -14.008 -2.484 1.00 79.25 175 LEU A CA 1
ATOM 1305 C C . LEU A 1 175 ? 5.028 -15.221 -2.485 1.00 79.25 175 LEU A C 1
ATOM 1307 O O . LEU A 1 175 ? 6.252 -15.086 -2.498 1.00 79.25 175 LEU A O 1
ATOM 1311 N N . GLY A 1 176 ? 4.420 -16.402 -2.462 1.00 65.94 176 GLY A N 1
ATOM 1312 C CA . GLY A 1 176 ? 5.093 -17.677 -2.645 1.00 65.94 176 GLY A CA 1
ATOM 1313 C C . GLY A 1 176 ? 5.669 -17.839 -4.054 1.00 65.94 176 GLY A C 1
ATOM 1314 O O . GLY A 1 176 ? 5.500 -16.999 -4.937 1.00 65.94 176 GLY A O 1
ATOM 1315 N N . SER A 1 177 ? 6.386 -18.942 -4.266 1.00 62.38 177 SER A N 1
ATOM 1316 C CA . SER A 1 177 ? 7.087 -19.196 -5.529 1.00 62.38 177 SER A CA 1
ATOM 1317 C C . SER A 1 177 ? 6.140 -19.393 -6.723 1.00 62.38 177 SER A C 1
ATOM 1319 O O . SER A 1 177 ? 5.006 -19.841 -6.561 1.00 62.38 177 SER A O 1
ATOM 1321 N N . ARG A 1 178 ? 6.657 -19.183 -7.944 1.00 58.50 178 ARG A N 1
ATOM 1322 C CA . ARG A 1 178 ? 5.944 -19.386 -9.225 1.00 58.50 178 ARG A CA 1
ATOM 1323 C C . ARG A 1 178 ? 5.182 -20.713 -9.346 1.00 58.50 178 ARG A C 1
ATOM 1325 O O . ARG A 1 178 ? 4.202 -20.770 -10.076 1.00 58.50 178 ARG A O 1
ATOM 1332 N N . ARG A 1 179 ? 5.645 -21.784 -8.690 1.00 56.28 179 ARG A N 1
ATOM 1333 C CA . ARG A 1 179 ? 5.039 -23.126 -8.796 1.00 56.28 179 ARG A CA 1
ATOM 1334 C C . ARG A 1 179 ? 3.803 -23.307 -7.910 1.00 56.28 179 ARG A C 1
ATOM 1336 O O . ARG A 1 179 ? 3.007 -24.197 -8.178 1.00 56.28 179 ARG A O 1
ATOM 1343 N N . SER A 1 180 ? 3.634 -22.437 -6.916 1.00 56.22 180 SER A N 1
ATOM 1344 C CA . SER A 1 180 ? 2.479 -22.394 -6.019 1.00 56.22 180 SER A CA 1
ATOM 1345 C C . SER A 1 180 ? 2.240 -20.932 -5.626 1.00 56.22 180 SER A C 1
ATOM 1347 O O . SER A 1 180 ? 2.757 -20.506 -4.587 1.00 56.22 180 SER A O 1
ATOM 1349 N N . PRO A 1 181 ? 1.530 -20.134 -6.452 1.00 60.47 181 PRO A N 1
ATOM 1350 C CA . PRO A 1 181 ? 1.257 -18.733 -6.149 1.00 60.47 181 PRO A CA 1
ATOM 1351 C C . PRO A 1 181 ? 0.324 -18.662 -4.938 1.00 60.47 181 PRO A C 1
ATOM 1353 O O . PRO A 1 181 ? -0.896 -18.744 -5.044 1.00 60.47 181 PRO A O 1
ATOM 1356 N N . LEU A 1 182 ? 0.933 -18.576 -3.762 1.00 68.00 182 LEU A N 1
ATOM 1357 C CA . LEU A 1 182 ? 0.275 -18.618 -2.467 1.00 68.00 182 LEU A CA 1
ATOM 1358 C C . LEU A 1 182 ? 0.647 -17.335 -1.736 1.00 68.00 182 LEU A C 1
ATOM 1360 O O . LEU A 1 182 ? 1.824 -16.983 -1.666 1.00 68.00 182 LEU A O 1
ATOM 1364 N N . ILE A 1 183 ? -0.342 -16.607 -1.227 1.00 76.12 183 ILE A N 1
ATOM 1365 C CA . ILE A 1 183 ? -0.074 -15.437 -0.392 1.00 76.12 183 ILE A CA 1
ATOM 1366 C C . ILE A 1 183 ? 0.073 -15.928 1.038 1.00 76.12 183 ILE A C 1
ATOM 1368 O O . ILE A 1 183 ? -0.859 -16.494 1.605 1.00 76.12 183 ILE A O 1
ATOM 1372 N N . LEU A 1 184 ? 1.249 -15.705 1.610 1.00 78.62 184 LEU A N 1
ATOM 1373 C CA . LEU A 1 184 ? 1.505 -15.955 3.019 1.00 78.62 184 LEU A CA 1
ATOM 1374 C C . LEU A 1 184 ? 1.329 -14.639 3.768 1.00 78.62 184 LEU A C 1
ATOM 1376 O O . LEU A 1 184 ? 2.059 -13.678 3.517 1.00 78.62 184 LEU A O 1
ATOM 1380 N N . LEU A 1 185 ? 0.362 -14.613 4.682 1.00 83.94 185 LEU A N 1
ATOM 1381 C CA . LEU A 1 185 ? 0.087 -13.482 5.557 1.00 83.94 185 LEU A CA 1
ATOM 1382 C C . LEU A 1 185 ? 0.462 -13.853 6.992 1.00 83.94 185 LEU A C 1
ATOM 1384 O O . LEU A 1 185 ? 0.053 -14.901 7.488 1.00 83.94 185 LEU A O 1
ATOM 1388 N N . LYS A 1 186 ? 1.241 -12.999 7.654 1.00 86.25 186 LYS A N 1
ATOM 1389 C CA . LYS A 1 186 ? 1.621 -13.154 9.062 1.00 86.25 186 LYS A CA 1
ATOM 1390 C C . LYS A 1 186 ? 1.161 -11.941 9.861 1.00 86.25 186 LYS A C 1
ATOM 1392 O O . LYS A 1 186 ? 1.383 -10.806 9.441 1.00 86.25 186 LYS A O 1
ATOM 1397 N N . TYR A 1 187 ? 0.538 -12.212 11.002 1.00 86.06 187 TYR A N 1
ATOM 1398 C CA . TYR A 1 187 ? 0.131 -11.244 12.017 1.00 86.06 187 TYR A CA 1
ATOM 1399 C C . TYR A 1 187 ? -0.057 -11.969 13.358 1.00 86.06 187 TYR A C 1
ATOM 1401 O O . TYR A 1 187 ? -0.140 -13.198 13.403 1.00 86.06 187 TYR A O 1
ATOM 1409 N N . GLN A 1 188 ? -0.100 -11.218 14.456 1.00 83.88 188 GLN A N 1
ATOM 1410 C CA . GLN A 1 188 ? -0.320 -11.766 15.795 1.00 83.88 188 GLN A CA 1
ATOM 1411 C C . GLN A 1 188 ? -1.818 -11.818 16.105 1.00 83.88 188 GLN A C 1
ATOM 1413 O O . GLN A 1 188 ? -2.503 -10.802 15.990 1.00 83.88 188 GLN A O 1
ATOM 1418 N N . TYR A 1 189 ? -2.316 -12.980 16.524 1.00 76.69 189 TYR A N 1
ATOM 1419 C CA . TYR A 1 189 ? -3.718 -13.179 16.898 1.00 76.69 189 TYR A CA 1
ATOM 1420 C C . TYR A 1 189 ? -4.050 -12.588 18.265 1.00 76.69 189 TYR A C 1
ATOM 1422 O O . TYR A 1 189 ? -3.233 -12.642 19.192 1.00 76.69 189 TYR A O 1
ATOM 1430 N N . LEU A 1 190 ? -5.273 -12.069 18.393 1.00 71.81 190 LEU A N 1
ATOM 1431 C CA . LEU A 1 190 ? -5.857 -11.767 19.693 1.00 71.81 190 LEU A CA 1
ATOM 1432 C C . LEU A 1 190 ? -6.143 -13.087 20.418 1.00 71.81 190 LEU A C 1
ATOM 1434 O O . LEU A 1 190 ? -7.004 -13.852 19.993 1.00 71.81 190 LEU A O 1
ATOM 1438 N N . SER A 1 191 ? -5.381 -13.381 21.470 1.00 67.81 191 SER A N 1
ATOM 1439 C CA . SER A 1 191 ? -5.661 -14.507 22.362 1.00 67.81 191 SER A CA 1
ATOM 1440 C C . SER A 1 191 ? -6.927 -14.198 23.160 1.00 67.81 191 SER A C 1
ATOM 1442 O O . SER A 1 191 ? -6.992 -13.138 23.787 1.00 67.81 191 SER A O 1
ATOM 1444 N N . LEU A 1 192 ? -7.913 -15.096 23.077 1.00 55.69 192 LEU A N 1
ATOM 1445 C CA . LEU A 1 192 ? -9.135 -15.077 23.886 1.00 55.69 192 LEU A CA 1
ATOM 1446 C C . LEU A 1 192 ? -8.836 -15.418 25.348 1.00 55.69 192 LEU A C 1
ATOM 1448 O O . LEU A 1 192 ? -7.946 -16.272 25.572 1.00 55.69 192 LEU A O 1
#

Nearest PDB structures (foldseek):
  4agi-assembly2_B  TM=7.545E-01  e=2.429E-05  Aspergillus fumigatus
  6fhx-assembly1_A  TM=7.247E-01  e=5.100E-04  Photorhabdus asymbiotica
  4fma-assembly4_D  TM=6.287E-01  e=6.081E+00  Escherichia coli
  8rox-assembly1_A  TM=3.060E-01  e=8.244E+00  Homo sapiens

Sequence (192 aa):
MSTVAGSSIAVVANRPGVTIYYRVGDVIQIYRKTIDGQASYDQEKNLTTSWLKDSDSNIAVAKRAAGVDDRSARLFYQGSDGFLREITIGSDGKATDGAISAITNARAKTSLAAVVQNDADKPSGQTDMPVLLFYQGTDNKIYFVKSSKKGSWGTPTVVDNSAAGQPGTTIQAYLGSRRSPLILLKYQYLSL

Solvent-accessible surface area (backbone atoms only — not comparable to full-atom values): 10650 Å² total; per-residue (Å²): 133,82,78,74,71,70,71,30,70,26,68,42,83,44,58,66,25,37,38,39,39,39,35,54,76,44,34,34,43,32,35,38,32,64,71,77,84,67,91,74,68,52,74,54,81,65,46,73,51,83,44,37,44,86,32,65,31,42,46,20,41,30,49,64,67,86,52,63,79,55,47,39,33,40,35,35,38,37,28,54,84,65,38,41,30,38,36,43,28,37,61,88,59,53,72,47,78,45,72,43,79,61,54,84,51,59,27,86,57,30,28,38,24,33,44,41,60,41,66,93,67,59,58,94,90,62,92,72,63,40,36,37,42,34,36,30,29,72,83,25,27,41,30,35,30,43,29,74,48,89,94,46,62,43,70,70,39,68,75,47,93,88,52,39,34,32,84,74,38,62,45,45,57,46,78,45,54,90,92,52,83,40,79,50,76,48,66,49,66,53,81,129

Radius of gyration: 16.56 Å; Cα contacts (8 Å, |Δi|>4): 450; chains: 1; bounding box: 44×42×43 Å

pLDDT: mean 84.09, std 13.38, range [33.03, 97.56]